Protein AF-A0A8J6KMB3-F1 (afdb_monomer)

Foldseek 3Di:
DDDDDDPDDDDDDPDDDPCNLLVVVVVVVVCQVQQEDEDDDALVSLLSNLVSCVVVVVFPSHAYEYEQNPPPDCSSCVPSVRRNVNHHYDHDDDDDDPCPVVVVQPDFPVRPPVDPCVQVVQCVQVVAHDDDDDPCPPPGHHDDRHDDPDDDPPVVVVVVVVVVVPDPDDDVVPPDDD

pLDDT: mean 78.95, std 21.55, range [25.59, 98.06]

Organism: Microtus ochrogaster (NCBI:txid79684)

Secondary structure (DSSP, 8-state):
------S------SSPPTTHHHHHHHHHHT-TT--EEEE---HHHHHHHHHHHHHTT-TTT-EEEE-TTTTT-STTTTT-HHHHTT-EE--PPP-PPTTHHHHHHT--TTT-TT-TTHHHHHHHHTT-B-SSSS---TTPPBPPSS--S----HHHHHHHHHHHTS-SSSGGGSSS--

Mean predicted aligned error: 11.81 Å

Nearest PDB structures (foldseek):
  6e5v-assembly1_A  TM=7.974E-01  e=1.361E-19  Homo sapiens
  6bsz-assembly1_B  TM=6.582E-01  e=9.266E-20  Homo sapiens
  8jd5-assembly1_4  TM=6.850E-01  e=2.620E-16  Homo sapiens
  8tao-assembly1_A  TM=6.572E-01  e=4.499E-10  Homo sapiens
  1ewk-assembly1_A  TM=6.254E-01  e=2.370E-10  Rattus norvegicus

Radius of gyration: 21.5 Å; Cα contacts (8 Å, |Δi|>4): 142; chains: 1; bounding box: 69×28×50 Å

Solvent-accessible surface area (backbone atoms only — not comparable to full-atom values): 11411 Å² total; per-residue (Å²): 140,86,86,85,82,82,91,75,87,87,82,84,61,98,75,67,58,91,64,47,48,46,51,50,49,55,57,54,59,75,42,72,87,60,36,70,45,80,42,87,54,54,48,70,56,47,24,46,41,44,48,30,34,51,76,68,66,47,60,74,61,48,43,44,34,35,35,57,61,45,32,89,59,59,76,43,37,70,97,37,52,73,44,52,58,84,48,47,56,37,64,82,89,82,78,86,62,86,63,50,66,59,55,60,70,68,58,33,77,85,78,41,75,85,48,82,61,50,63,59,52,48,25,66,78,65,68,24,46,76,93,84,89,72,80,88,63,94,81,70,50,69,57,64,79,56,83,66,94,76,66,71,58,72,67,58,49,49,49,52,53,54,55,65,65,55,60,84,82,70,67,83,72,78,77,70,80,133

Structure (mmCIF, N/CA/C/O backbone):
data_AF-A0A8J6KMB3-F1
#
_entry.id   AF-A0A8J6KMB3-F1
#
loop_
_atom_site.group_PDB
_atom_site.id
_atom_site.type_symbol
_atom_site.label_atom_id
_atom_site.label_alt_id
_atom_site.label_comp_id
_atom_site.label_asym_id
_atom_site.label_entity_id
_atom_site.label_seq_id
_atom_site.pdbx_PDB_ins_code
_atom_site.Cartn_x
_atom_site.Cartn_y
_atom_site.Cartn_z
_atom_site.occupancy
_atom_site.B_iso_or_equiv
_atom_site.auth_seq_id
_atom_site.auth_comp_id
_atom_site.auth_asym_id
_atom_site.auth_atom_id
_atom_site.pdbx_PDB_model_num
ATOM 1 N N . THR A 1 1 ? -30.593 -7.858 -1.612 1.00 43.06 1 THR A N 1
ATOM 2 C CA . THR A 1 1 ? -30.204 -6.502 -1.171 1.00 43.06 1 THR A CA 1
ATOM 3 C C . THR A 1 1 ? -28.905 -6.608 -0.395 1.00 43.06 1 THR A C 1
ATOM 5 O O . THR A 1 1 ? -28.896 -7.192 0.675 1.00 43.06 1 THR A O 1
ATOM 8 N N . GLY A 1 2 ? -27.791 -6.144 -0.964 1.00 64.25 2 GLY A N 1
ATOM 9 C CA . GLY A 1 2 ? -26.486 -6.116 -0.293 1.00 64.25 2 GLY A CA 1
ATOM 10 C C . GLY A 1 2 ? -26.020 -4.671 -0.199 1.00 64.25 2 GLY A C 1
ATOM 11 O O . GLY A 1 2 ? -25.483 -4.145 -1.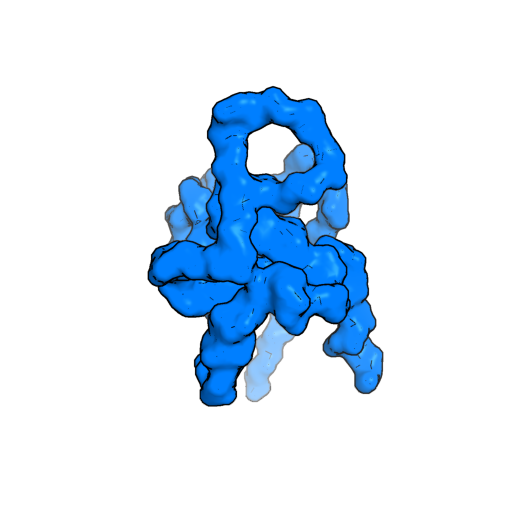166 1.00 64.25 2 GLY A O 1
ATOM 12 N N . GLY A 1 3 ? -26.322 -4.008 0.915 1.00 83.88 3 GLY A N 1
ATOM 13 C CA . GLY A 1 3 ? -25.858 -2.648 1.179 1.00 83.88 3 GLY A CA 1
ATOM 14 C C . GLY A 1 3 ? -24.534 -2.689 1.932 1.00 83.88 3 GLY A C 1
ATOM 15 O O . GLY A 1 3 ? -24.395 -3.453 2.884 1.00 83.88 3 GLY A O 1
ATOM 16 N N . VAL A 1 4 ? -23.573 -1.873 1.510 1.00 88.38 4 VAL A N 1
ATOM 17 C CA . VAL A 1 4 ? -22.326 -1.634 2.245 1.00 88.38 4 VAL A CA 1
ATOM 18 C C . VAL A 1 4 ? -22.412 -0.242 2.859 1.00 88.38 4 VAL A C 1
ATOM 20 O O . VAL A 1 4 ? -22.745 0.715 2.163 1.00 88.38 4 VAL A O 1
ATOM 23 N N . CYS A 1 5 ? -22.108 -0.127 4.151 1.00 92.31 5 CYS A N 1
ATOM 24 C CA . CYS A 1 5 ? -22.074 1.146 4.868 1.00 92.31 5 CYS A CA 1
ATOM 25 C C . CYS A 1 5 ? -20.633 1.504 5.236 1.00 92.31 5 CYS A C 1
ATOM 27 O O . CYS A 1 5 ? -19.850 0.639 5.627 1.00 92.31 5 CYS A O 1
ATOM 29 N N . ILE A 1 6 ? -20.295 2.789 5.151 1.00 94.12 6 ILE A N 1
ATOM 30 C CA . ILE A 1 6 ? -18.984 3.309 5.545 1.00 94.12 6 ILE A CA 1
ATOM 31 C C . ILE A 1 6 ? -19.104 3.839 6.974 1.00 94.12 6 ILE A C 1
ATOM 33 O O . ILE A 1 6 ? -19.798 4.825 7.204 1.00 94.12 6 ILE A O 1
ATOM 37 N N . ALA A 1 7 ? -18.440 3.186 7.931 1.00 95.88 7 ALA A N 1
ATOM 38 C CA . ALA A 1 7 ? -18.465 3.616 9.332 1.00 95.88 7 ALA A CA 1
ATOM 39 C C . ALA A 1 7 ? -17.722 4.944 9.539 1.00 95.88 7 ALA A C 1
ATOM 41 O O . ALA A 1 7 ? -18.181 5.811 10.276 1.00 95.88 7 ALA A O 1
ATOM 42 N N . GLN A 1 8 ? -16.578 5.104 8.873 1.00 95.56 8 GLN A N 1
ATOM 43 C CA . GLN A 1 8 ? -15.798 6.335 8.873 1.00 95.56 8 GLN A CA 1
ATOM 44 C C . GLN A 1 8 ? -14.875 6.401 7.654 1.00 95.56 8 GLN A C 1
ATOM 46 O O . GLN A 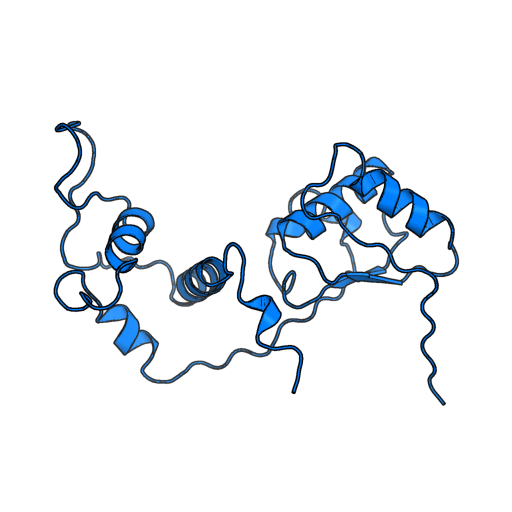1 8 ? -14.539 5.375 7.064 1.00 95.56 8 GLN A O 1
ATOM 51 N N . SER A 1 9 ? -14.436 7.611 7.305 1.00 96.25 9 SER A N 1
ATOM 52 C CA . SER A 1 9 ? -13.487 7.864 6.218 1.00 96.25 9 SER A CA 1
ATOM 53 C C . SER A 1 9 ? -12.343 8.737 6.724 1.00 96.25 9 SER A C 1
ATOM 55 O O . SER A 1 9 ? -12.567 9.868 7.153 1.00 96.25 9 SER A O 1
ATOM 57 N N . GLN A 1 10 ? -11.115 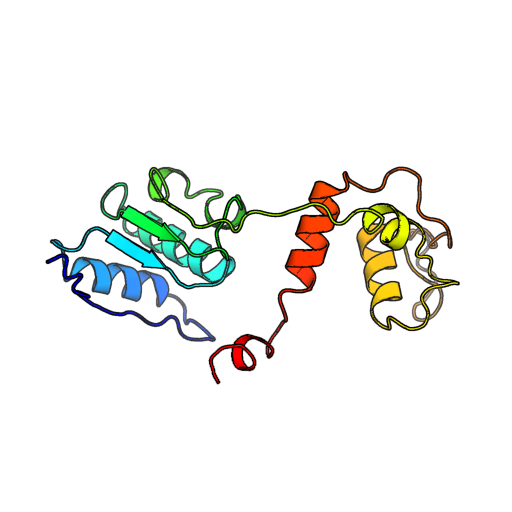8.223 6.653 1.00 96.50 10 GLN A N 1
ATOM 58 C CA . GLN A 1 10 ? -9.902 8.941 7.047 1.00 96.50 10 GLN A CA 1
ATOM 59 C C . GLN A 1 10 ? -9.091 9.324 5.810 1.00 96.50 10 GLN A C 1
ATOM 61 O O . GLN A 1 10 ? -8.950 8.534 4.879 1.00 96.50 10 GLN A O 1
ATOM 66 N N . LYS A 1 11 ? -8.541 10.541 5.805 1.00 95.38 11 LYS A N 1
ATOM 67 C CA . LYS A 1 11 ? -7.695 11.050 4.721 1.00 95.38 11 LYS A CA 1
ATOM 68 C C . LYS A 1 11 ? -6.268 11.230 5.217 1.00 95.38 11 LYS A C 1
ATOM 70 O O . LYS A 1 11 ? -6.051 11.894 6.229 1.00 95.38 11 LYS A O 1
ATOM 75 N N . ILE A 1 12 ? -5.309 10.699 4.466 1.00 94.50 12 ILE A N 1
ATOM 76 C CA . ILE A 1 12 ? -3.884 10.925 4.710 1.00 94.50 12 ILE A CA 1
ATOM 77 C C . ILE A 1 12 ? -3.494 12.269 4.061 1.00 94.50 12 ILE A C 1
ATOM 79 O O . ILE A 1 12 ? -3.778 12.486 2.877 1.00 94.50 12 ILE A O 1
ATOM 83 N N . PRO A 1 13 ? -2.928 13.227 4.815 1.00 90.75 13 PRO A N 1
ATOM 84 C CA . PRO A 1 13 ? -2.442 14.485 4.253 1.00 90.75 13 PRO A CA 1
ATOM 85 C C . PRO A 1 13 ? -1.215 14.245 3.362 1.00 90.75 13 PRO A C 1
ATOM 87 O O . PRO A 1 13 ? -0.451 13.321 3.602 1.00 90.75 13 PRO A O 1
ATOM 90 N N . ARG A 1 14 ? -0.985 15.111 2.365 1.00 89.56 14 ARG A N 1
ATOM 91 C CA . ARG A 1 14 ? 0.174 14.990 1.452 1.00 89.56 14 ARG A CA 1
ATOM 92 C C . ARG A 1 14 ? 1.521 15.040 2.175 1.00 89.56 14 ARG A C 1
ATOM 94 O O . ARG A 1 14 ? 2.462 14.380 1.760 1.00 89.56 14 ARG A O 1
ATOM 101 N N . GLU A 1 15 ? 1.591 15.814 3.253 1.00 92.06 15 GLU A N 1
ATOM 102 C CA . GLU A 1 15 ? 2.770 15.941 4.109 1.00 92.06 15 GLU A CA 1
ATOM 103 C C . GLU A 1 15 ? 2.364 15.618 5.554 1.00 92.06 15 GLU A C 1
ATOM 105 O O . GLU A 1 15 ? 1.994 16.512 6.325 1.00 92.06 15 GLU A O 1
ATOM 110 N N . PRO A 1 16 ? 2.346 14.327 5.930 1.00 91.94 16 PRO A N 1
ATOM 111 C CA . PRO A 1 16 ? 1.975 13.914 7.273 1.00 91.94 16 PRO A CA 1
ATOM 112 C C . PRO A 1 16 ? 2.995 14.404 8.294 1.00 91.94 16 PRO A C 1
ATOM 114 O O . PRO A 1 16 ? 4.192 14.134 8.189 1.00 91.94 16 PRO A O 1
ATOM 117 N N . ARG A 1 17 ? 2.505 15.090 9.328 1.00 94.56 17 ARG A N 1
ATOM 118 C CA . ARG A 1 17 ? 3.317 15.417 10.501 1.00 94.56 17 ARG A CA 1
ATOM 119 C C . ARG A 1 17 ? 3.603 14.142 11.308 1.00 94.56 17 ARG A C 1
ATOM 121 O O . ARG A 1 17 ? 2.826 13.184 11.233 1.00 94.56 17 ARG A O 1
ATOM 128 N N . PRO A 1 18 ? 4.670 14.121 12.125 1.00 93.62 18 PRO A N 1
ATOM 129 C CA . PRO A 1 18 ? 4.896 13.028 13.064 1.00 93.62 18 PRO A CA 1
ATOM 130 C C . PRO A 1 18 ? 3.649 12.774 13.925 1.00 93.62 18 PRO A C 1
ATOM 132 O O . PRO A 1 18 ? 3.050 13.717 14.445 1.00 93.62 18 PRO A O 1
ATOM 135 N N . GLY A 1 19 ? 3.238 11.513 14.061 1.00 95.31 19 GLY A N 1
ATOM 136 C CA . GLY A 1 19 ? 2.057 11.135 14.842 1.00 95.31 19 GLY A CA 1
ATOM 137 C C . GLY A 1 19 ? 0.727 11.113 14.075 1.00 95.31 19 GLY A C 1
ATOM 138 O O . GLY A 1 19 ? -0.280 10.684 14.639 1.00 95.31 19 GLY A O 1
ATOM 139 N N . GLU A 1 20 ? 0.662 11.592 12.826 1.00 96.88 20 GLU A N 1
ATOM 140 C CA . GLU A 1 20 ? -0.606 11.626 12.073 1.00 96.88 20 GLU A CA 1
ATOM 141 C C . GLU A 1 20 ? -1.145 10.224 11.757 1.00 96.88 20 GLU A C 1
ATOM 143 O O . GLU A 1 20 ? -2.348 9.986 11.874 1.00 96.88 20 GLU A O 1
ATOM 148 N N . PHE A 1 21 ? -0.271 9.268 11.439 1.00 97.69 21 PHE A N 1
ATOM 149 C CA . PHE A 1 21 ? -0.675 7.885 11.176 1.00 97.69 21 PHE A CA 1
ATOM 150 C C . PHE A 1 21 ? -1.242 7.214 12.436 1.00 97.69 21 PHE A C 1
ATOM 152 O O . PHE A 1 21 ? -2.288 6.571 12.382 1.00 97.69 21 PHE A O 1
ATOM 159 N N . GLU A 1 22 ? -0.635 7.443 13.602 1.00 98.00 22 GLU A N 1
ATOM 160 C CA . GLU A 1 22 ? -1.146 6.968 14.889 1.00 98.00 22 GLU A CA 1
ATOM 161 C C . GLU A 1 22 ? -2.513 7.585 15.222 1.00 98.00 22 GLU A C 1
ATOM 163 O O . GLU A 1 22 ? -3.382 6.896 15.759 1.00 98.00 22 GLU A O 1
ATOM 168 N N . LYS A 1 23 ? -2.747 8.861 14.877 1.00 97.94 23 LYS A N 1
ATOM 169 C CA . LYS A 1 23 ? -4.072 9.493 15.018 1.00 97.94 23 LYS A CA 1
ATOM 170 C C . LYS A 1 23 ? -5.115 8.849 14.109 1.00 97.94 23 LYS A C 1
ATOM 172 O O . LYS A 1 23 ? -6.260 8.714 14.531 1.00 97.94 23 LYS A O 1
ATOM 177 N N . ILE A 1 24 ? -4.750 8.470 12.882 1.00 97.94 24 ILE A N 1
ATOM 178 C CA . ILE A 1 24 ? -5.655 7.756 11.970 1.00 97.94 24 ILE A CA 1
ATOM 179 C C . ILE A 1 24 ? -6.051 6.411 12.582 1.00 97.94 24 ILE A C 1
ATOM 181 O O . ILE A 1 24 ? -7.242 6.131 12.681 1.00 97.94 24 ILE A O 1
ATOM 185 N N . ILE A 1 25 ? -5.090 5.620 13.071 1.00 98.06 25 ILE A N 1
ATOM 186 C CA . ILE A 1 25 ? -5.389 4.337 13.726 1.00 98.06 25 ILE A CA 1
ATOM 187 C C . ILE A 1 25 ? -6.287 4.530 14.950 1.00 98.06 25 ILE A C 1
ATOM 189 O O . ILE A 1 25 ? -7.270 3.812 15.100 1.00 98.06 25 ILE A O 1
ATOM 193 N N . LYS A 1 26 ? -6.002 5.522 15.802 1.00 97.81 26 LYS A N 1
ATOM 194 C CA . LYS A 1 26 ? -6.852 5.831 16.963 1.00 97.81 26 LYS A CA 1
ATOM 195 C C . LYS A 1 26 ? -8.282 6.178 16.554 1.00 97.81 26 LYS A C 1
ATOM 197 O O . LYS A 1 26 ? -9.203 5.657 17.166 1.00 97.81 26 LYS A O 1
ATOM 202 N N . ARG A 1 27 ? -8.466 6.971 15.493 1.00 97.44 27 ARG A N 1
ATOM 203 C CA . ARG A 1 27 ? -9.798 7.265 14.947 1.00 97.44 27 ARG A CA 1
ATOM 204 C C . ARG A 1 27 ? -10.492 6.012 14.424 1.00 97.44 27 ARG A C 1
ATOM 206 O O . ARG A 1 27 ? -11.655 5.799 14.740 1.00 97.44 27 ARG A O 1
ATOM 213 N N . LEU A 1 28 ? -9.784 5.129 13.716 1.00 97.06 28 LEU A N 1
ATOM 214 C CA . LEU A 1 28 ? -10.339 3.840 13.274 1.00 97.06 28 LEU A CA 1
ATOM 215 C C . LEU A 1 28 ? -10.829 2.975 14.452 1.00 97.06 28 LEU A C 1
ATOM 217 O O . LEU A 1 28 ? -11.862 2.317 14.342 1.00 97.06 28 LEU A O 1
ATOM 221 N N . LEU A 1 29 ? -10.136 3.022 15.594 1.00 96.69 29 LEU A N 1
ATOM 222 C CA . LEU A 1 29 ? -10.525 2.308 16.817 1.00 96.69 29 LEU A CA 1
ATOM 223 C C . LEU A 1 29 ? -11.785 2.873 17.498 1.00 96.69 29 LEU A C 1
ATOM 225 O O . LEU A 1 29 ? -12.404 2.158 18.282 1.00 96.69 29 LEU A O 1
ATOM 229 N N . GLU A 1 30 ? -12.213 4.102 17.183 1.00 96.69 30 GLU A N 1
ATOM 230 C CA . GLU A 1 30 ? -13.472 4.675 17.696 1.00 96.69 30 GLU A CA 1
ATOM 231 C C . GLU A 1 30 ? -14.710 3.938 17.151 1.00 96.69 30 GLU A C 1
ATOM 233 O O . GLU A 1 30 ? -15.794 4.035 17.725 1.00 96.69 30 GLU A O 1
ATOM 238 N N . THR A 1 31 ? -14.558 3.150 16.079 1.00 95.81 31 THR A N 1
ATOM 239 C CA . THR A 1 31 ? -15.617 2.299 15.514 1.00 95.81 31 THR A CA 1
ATOM 240 C C . THR A 1 31 ? -15.260 0.810 15.639 1.00 95.81 31 THR A C 1
ATOM 242 O O . THR A 1 31 ? -14.936 0.177 14.633 1.00 95.81 31 THR A O 1
ATOM 245 N N . PRO A 1 32 ? -15.345 0.200 16.837 1.00 91.38 32 PRO A N 1
ATOM 246 C CA . PRO A 1 32 ? -14.844 -1.160 17.086 1.00 91.38 32 PRO A CA 1
ATOM 247 C C . PRO A 1 32 ? -15.588 -2.253 16.300 1.00 91.38 32 PRO A C 1
ATOM 249 O O . PRO A 1 32 ? -15.027 -3.304 15.999 1.00 91.38 32 PRO A O 1
ATOM 252 N N . ASN A 1 33 ? -16.843 -2.000 15.915 1.00 93.75 33 ASN A N 1
ATOM 253 C CA . ASN A 1 33 ? -17.629 -2.926 15.093 1.00 93.75 33 ASN A CA 1
ATOM 254 C C . ASN A 1 33 ? -17.146 -2.973 13.631 1.00 93.75 33 ASN A C 1
ATOM 256 O O . ASN A 1 33 ? -17.375 -3.959 12.932 1.00 93.75 33 ASN A O 1
ATOM 260 N N . ALA A 1 34 ? -16.477 -1.918 13.155 1.00 95.38 34 ALA A N 1
ATOM 261 C CA . ALA A 1 34 ? -15.948 -1.830 11.801 1.00 95.38 34 ALA A CA 1
ATOM 262 C C . ALA A 1 34 ? -14.496 -2.324 11.775 1.00 95.38 34 ALA A C 1
ATOM 264 O O . ALA A 1 34 ? -13.548 -1.555 11.912 1.00 95.38 34 ALA A O 1
ATOM 265 N N . ARG A 1 35 ? -14.325 -3.638 11.602 1.00 95.81 35 ARG A N 1
ATOM 266 C CA . ARG A 1 35 ? -12.995 -4.271 11.573 1.00 95.81 35 ARG A CA 1
ATOM 267 C C . ARG A 1 35 ? -12.315 -4.211 10.207 1.00 95.81 35 ARG A C 1
ATOM 269 O O . ARG A 1 35 ? -11.091 -4.247 10.141 1.00 95.81 35 ARG A O 1
ATOM 276 N N . ALA A 1 36 ? -13.086 -4.148 9.123 1.00 96.75 36 ALA A N 1
ATOM 277 C CA . ALA A 1 36 ? -12.543 -4.069 7.771 1.00 96.75 36 ALA A CA 1
ATOM 278 C C . ALA A 1 36 ? -12.127 -2.629 7.437 1.00 96.75 36 ALA A C 1
ATOM 280 O O . ALA A 1 36 ? -12.934 -1.708 7.559 1.00 96.75 36 ALA A O 1
ATOM 281 N N . VAL A 1 37 ? -10.885 -2.449 6.983 1.00 97.94 37 VAL A N 1
ATOM 282 C CA . VAL A 1 37 ? -10.328 -1.150 6.586 1.00 97.94 37 VAL A CA 1
ATOM 283 C C . VAL A 1 37 ? -9.895 -1.223 5.129 1.00 97.94 37 VAL A C 1
ATOM 285 O O . VAL A 1 37 ? -8.955 -1.939 4.787 1.00 97.94 37 VAL A O 1
ATOM 288 N N . ILE A 1 38 ? -10.583 -0.468 4.272 1.00 97.38 38 ILE A N 1
ATOM 289 C CA . ILE A 1 38 ? -10.245 -0.351 2.851 1.00 97.38 38 ILE A CA 1
ATOM 290 C C . ILE A 1 38 ? -9.234 0.785 2.681 1.00 97.38 38 ILE A C 1
ATOM 292 O O . ILE A 1 38 ? -9.497 1.919 3.080 1.00 97.38 38 ILE A O 1
ATOM 296 N N . MET A 1 39 ? -8.080 0.481 2.092 1.00 96.12 39 MET A N 1
ATOM 297 C CA . MET A 1 39 ? -6.970 1.408 1.903 1.00 96.12 39 MET A CA 1
ATOM 298 C C . MET A 1 39 ? -6.747 1.703 0.423 1.00 96.12 39 MET A C 1
ATOM 300 O O . MET A 1 39 ? -6.338 0.836 -0.349 1.00 96.12 39 MET A O 1
ATOM 304 N N . PHE A 1 40 ? -6.952 2.969 0.067 1.00 95.56 40 PHE A N 1
ATOM 305 C CA . PHE A 1 40 ? -6.520 3.562 -1.194 1.00 95.56 40 PHE A CA 1
ATOM 306 C C . PHE A 1 40 ? -5.386 4.538 -0.890 1.00 95.56 40 PHE A C 1
ATOM 308 O O . PHE A 1 40 ? -5.623 5.707 -0.585 1.00 95.56 40 PHE A O 1
ATOM 315 N N . ALA A 1 41 ? -4.159 4.029 -0.885 1.00 94.31 41 ALA A N 1
ATOM 316 C CA . ALA A 1 41 ? -2.969 4.777 -0.503 1.00 94.31 41 ALA A CA 1
ATOM 317 C C . ALA A 1 41 ? -1.750 4.272 -1.283 1.00 94.31 41 ALA A C 1
ATOM 319 O O . ALA A 1 41 ? -1.756 3.151 -1.793 1.00 94.31 41 ALA A O 1
ATOM 320 N N . ASN A 1 42 ? -0.716 5.106 -1.387 1.00 92.19 42 ASN A N 1
ATOM 321 C CA . ASN A 1 42 ? 0.544 4.700 -2.002 1.00 92.19 42 ASN A CA 1
ATOM 322 C C . ASN A 1 42 ? 1.315 3.726 -1.087 1.00 92.19 42 ASN A C 1
ATOM 324 O O . ASN A 1 42 ? 0.950 3.485 0.065 1.00 92.19 42 ASN A O 1
ATOM 328 N N . GLU A 1 43 ? 2.398 3.168 -1.619 1.00 92.56 43 GLU A N 1
ATOM 329 C CA . GLU A 1 43 ? 3.226 2.175 -0.934 1.00 92.56 43 GLU A CA 1
ATOM 330 C C . GLU A 1 43 ? 3.762 2.660 0.428 1.00 92.56 43 GLU A C 1
ATOM 332 O O . GLU A 1 43 ? 3.646 1.947 1.431 1.00 92.56 43 GLU A O 1
ATOM 337 N N . ASP A 1 44 ? 4.289 3.887 0.474 1.00 94.00 44 ASP A N 1
ATOM 338 C CA . ASP A 1 44 ? 4.883 4.487 1.672 1.00 94.00 44 ASP A CA 1
ATOM 339 C C . ASP A 1 44 ? 3.847 4.746 2.770 1.00 94.00 44 ASP A C 1
ATOM 341 O O . ASP A 1 44 ? 4.094 4.484 3.951 1.00 94.00 44 ASP A O 1
ATOM 345 N N . ASP A 1 45 ? 2.671 5.240 2.398 1.00 96.19 45 ASP A N 1
ATOM 346 C CA . ASP A 1 45 ? 1.592 5.540 3.330 1.00 96.19 45 ASP A CA 1
ATOM 347 C C . ASP A 1 45 ? 1.007 4.259 3.930 1.00 96.19 45 ASP A C 1
ATOM 349 O O . ASP A 1 45 ? 0.757 4.207 5.137 1.00 96.19 45 ASP A O 1
ATOM 353 N N . ILE A 1 46 ? 0.850 3.194 3.131 1.00 96.94 46 ILE A N 1
ATOM 354 C CA . ILE A 1 46 ? 0.429 1.877 3.635 1.00 96.94 46 ILE A CA 1
ATOM 355 C C . ILE A 1 46 ? 1.444 1.366 4.658 1.00 96.94 46 ILE A C 1
ATOM 357 O O . ILE A 1 46 ? 1.058 0.954 5.754 1.00 96.94 46 ILE A O 1
ATOM 361 N N . ARG A 1 47 ? 2.743 1.439 4.332 1.00 97.12 47 ARG A N 1
ATOM 362 C CA . ARG A 1 47 ? 3.822 1.037 5.242 1.00 97.12 47 ARG A CA 1
ATOM 363 C C . ARG A 1 47 ? 3.699 1.751 6.589 1.00 97.12 47 ARG A C 1
ATOM 365 O O . ARG A 1 47 ? 3.721 1.106 7.636 1.00 97.12 47 ARG A O 1
ATOM 372 N N . ARG A 1 48 ? 3.524 3.074 6.562 1.00 97.44 48 ARG A N 1
ATOM 373 C CA . ARG A 1 48 ? 3.429 3.921 7.762 1.00 97.44 48 ARG A CA 1
ATOM 374 C C . ARG A 1 48 ? 2.148 3.681 8.564 1.00 97.44 48 ARG A C 1
ATOM 376 O O . ARG A 1 48 ? 2.196 3.714 9.791 1.00 97.44 48 ARG A O 1
ATOM 383 N N . ILE A 1 49 ? 1.022 3.389 7.909 1.00 98.00 49 ILE A N 1
ATOM 384 C CA . ILE A 1 49 ? -0.226 2.980 8.578 1.00 98.00 49 ILE A CA 1
ATOM 385 C C . ILE A 1 49 ? -0.036 1.656 9.324 1.00 98.00 49 ILE A C 1
ATOM 387 O O . ILE A 1 49 ? -0.379 1.564 10.505 1.00 98.00 49 ILE A O 1
ATOM 391 N N . LEU A 1 50 ? 0.544 0.644 8.672 1.00 98.06 50 LEU A N 1
ATOM 392 C CA . LEU A 1 50 ? 0.802 -0.656 9.296 1.00 98.06 50 LEU A CA 1
ATOM 393 C C . LEU A 1 50 ? 1.816 -0.535 10.443 1.00 98.06 50 LEU A C 1
ATOM 395 O O . LEU A 1 50 ? 1.639 -1.152 11.494 1.00 98.06 50 LEU A O 1
ATOM 399 N N . GLU A 1 51 ? 2.841 0.305 10.285 1.00 97.94 51 GLU A N 1
ATOM 400 C CA . GLU A 1 51 ? 3.795 0.625 11.348 1.00 97.94 51 GLU A CA 1
ATOM 401 C C . GLU A 1 51 ? 3.106 1.303 12.547 1.00 97.94 51 GLU A C 1
ATOM 403 O O . GLU A 1 51 ? 3.339 0.921 13.695 1.00 97.94 51 GLU A O 1
ATOM 408 N N . ALA A 1 52 ? 2.213 2.267 12.309 1.00 98.00 52 ALA A N 1
ATOM 409 C CA . ALA A 1 52 ? 1.441 2.919 13.366 1.00 98.00 52 ALA A CA 1
ATOM 410 C C . ALA A 1 52 ? 0.510 1.933 14.093 1.00 98.00 52 ALA A C 1
ATOM 412 O O . ALA A 1 52 ? 0.430 1.942 15.324 1.00 98.00 52 ALA A O 1
ATOM 413 N N . ALA A 1 53 ? -0.146 1.030 13.359 1.00 98.00 53 ALA A N 1
ATOM 414 C CA . ALA A 1 53 ? -0.954 -0.038 13.944 1.00 98.00 53 ALA A CA 1
ATOM 415 C C . ALA A 1 53 ? -0.102 -1.010 14.779 1.00 98.00 53 ALA A C 1
ATOM 417 O O . ALA A 1 53 ? -0.521 -1.412 15.868 1.00 98.00 53 ALA A O 1
ATOM 418 N N . LYS A 1 54 ? 1.122 -1.320 14.325 1.00 97.81 54 LYS A N 1
ATOM 419 C CA . LYS A 1 54 ? 2.107 -2.100 15.087 1.00 97.81 54 LYS A CA 1
ATOM 420 C C . LYS A 1 54 ? 2.481 -1.407 16.397 1.00 97.81 54 LYS A C 1
ATOM 422 O O . LYS A 1 54 ? 2.427 -2.043 17.443 1.00 97.81 54 LYS A O 1
ATOM 427 N N . LYS A 1 55 ? 2.812 -0.110 16.359 1.00 97.44 55 LYS A N 1
ATOM 428 C CA . LYS A 1 55 ? 3.160 0.694 17.551 1.00 97.44 55 LYS A CA 1
ATOM 429 C C . LYS A 1 55 ? 2.035 0.734 18.582 1.00 97.44 55 LYS A C 1
ATOM 431 O O . LYS A 1 55 ? 2.299 0.785 19.778 1.00 97.44 55 LYS A O 1
ATOM 436 N N . LEU A 1 56 ? 0.788 0.698 18.120 1.00 97.44 56 LEU A N 1
ATOM 437 C CA . LEU A 1 56 ? -0.402 0.676 18.968 1.00 97.44 56 LEU A CA 1
ATOM 438 C C . LEU A 1 56 ? -0.857 -0.746 19.340 1.00 97.44 56 LEU A C 1
ATOM 440 O O . LEU A 1 56 ? -1.942 -0.898 19.897 1.00 97.44 56 LEU A O 1
ATOM 444 N N . ASN A 1 57 ? -0.052 -1.777 19.055 1.00 96.75 57 ASN A N 1
ATOM 445 C CA . ASN A 1 57 ? -0.329 -3.188 19.347 1.00 96.75 57 ASN A CA 1
ATOM 446 C C . ASN A 1 57 ? -1.667 -3.702 18.784 1.00 96.75 57 ASN A C 1
ATOM 448 O O . ASN A 1 57 ? -2.292 -4.589 19.359 1.00 96.75 57 ASN A O 1
ATOM 452 N N . GLN A 1 58 ? -2.101 -3.189 17.631 1.00 95.94 58 GLN A N 1
ATOM 453 C CA . GLN A 1 58 ? -3.370 -3.571 16.997 1.00 95.94 58 GLN A CA 1
ATOM 454 C C . GLN A 1 58 ? -3.232 -4.805 16.095 1.00 95.94 58 GLN A C 1
ATOM 456 O O . GLN A 1 58 ? -3.717 -4.834 14.962 1.00 95.94 58 GLN A O 1
ATOM 461 N N . ARG A 1 59 ? -2.550 -5.845 16.589 1.00 95.44 59 ARG A N 1
ATOM 462 C CA . ARG A 1 59 ? -2.393 -7.109 15.859 1.00 95.44 59 ARG A CA 1
ATOM 463 C C . ARG A 1 59 ? -3.730 -7.848 15.788 1.00 95.44 59 ARG A C 1
ATOM 465 O O . ARG A 1 59 ? -4.372 -8.056 16.810 1.00 95.44 59 ARG A O 1
ATOM 472 N N . GLY A 1 60 ? -4.137 -8.263 14.587 1.00 94.38 60 GLY A N 1
ATOM 473 C CA . GLY A 1 60 ? -5.358 -9.052 14.368 1.00 94.38 60 GLY A CA 1
ATOM 474 C C . GLY A 1 60 ? -6.675 -8.302 14.611 1.00 94.38 60 GLY A C 1
ATOM 475 O O . GLY A 1 60 ? -7.750 -8.886 14.465 1.00 94.38 60 GLY A O 1
ATOM 476 N N . HIS A 1 61 ? -6.626 -7.015 14.968 1.00 95.50 61 HIS A N 1
ATOM 477 C CA . HIS A 1 61 ? -7.829 -6.212 15.170 1.00 95.50 61 HIS A CA 1
ATOM 478 C C . HIS A 1 61 ? -8.505 -5.888 13.830 1.00 95.50 61 HIS A C 1
ATOM 480 O O . HIS A 1 61 ? -9.687 -6.198 13.639 1.00 95.50 61 HIS A O 1
ATOM 486 N N . PHE A 1 62 ? -7.732 -5.319 12.900 1.00 97.25 62 PHE A N 1
ATOM 487 C CA . PHE A 1 62 ? -8.196 -4.892 11.582 1.00 97.25 62 PHE A CA 1
ATOM 488 C C . PHE A 1 62 ? -8.012 -5.977 10.519 1.00 97.25 62 PHE A C 1
ATOM 490 O O . PHE A 1 62 ? -7.018 -6.700 10.523 1.00 97.25 62 PHE A O 1
ATOM 497 N N . LEU A 1 63 ? -8.954 -6.035 9.577 1.00 96.94 63 LEU A N 1
ATOM 498 C CA . LEU A 1 63 ? -8.814 -6.744 8.310 1.00 96.94 63 LEU A CA 1
ATOM 499 C C . LEU A 1 63 ? -8.505 -5.716 7.222 1.00 96.94 63 LEU A C 1
ATOM 501 O O . LEU A 1 63 ? -9.356 -4.894 6.876 1.00 96.94 63 LEU A O 1
ATOM 505 N N . TRP A 1 64 ? -7.287 -5.753 6.696 1.00 97.88 64 TRP A N 1
ATOM 506 C CA . TRP A 1 64 ? -6.837 -4.787 5.700 1.00 97.88 64 TRP A CA 1
ATOM 507 C C . TRP A 1 64 ? -7.264 -5.202 4.296 1.00 97.88 64 TRP A C 1
ATOM 509 O O . TRP A 1 64 ? -7.027 -6.337 3.882 1.00 97.88 64 TRP A O 1
ATOM 519 N N . ILE A 1 65 ? -7.856 -4.266 3.557 1.00 97.88 65 ILE A N 1
ATOM 520 C CA . ILE A 1 65 ? -8.208 -4.430 2.148 1.00 97.88 65 ILE A CA 1
ATOM 521 C C . ILE A 1 65 ? -7.450 -3.370 1.346 1.00 97.88 65 ILE A C 1
ATOM 523 O O . ILE A 1 65 ? -7.790 -2.193 1.407 1.00 97.88 65 ILE A O 1
ATOM 527 N N . GLY A 1 66 ? -6.396 -3.764 0.634 1.00 96.31 66 GLY A N 1
ATOM 528 C CA . GLY A 1 66 ? -5.533 -2.854 -0.125 1.00 96.31 66 GLY A CA 1
ATOM 529 C C . GLY A 1 66 ? -5.901 -2.740 -1.604 1.00 96.31 66 GLY A C 1
ATOM 530 O O . GLY A 1 66 ? -6.290 -3.725 -2.236 1.00 96.31 66 GLY A O 1
ATOM 531 N N . SER A 1 67 ? -5.715 -1.550 -2.176 1.00 94.56 67 SER A N 1
ATOM 532 C CA . SER A 1 67 ? -5.738 -1.341 -3.627 1.00 94.56 67 SER A CA 1
ATOM 533 C C . SER A 1 67 ? -4.534 -1.988 -4.337 1.00 94.56 67 SER A C 1
ATOM 535 O O . SER A 1 67 ? -3.650 -2.594 -3.723 1.00 94.56 67 SER A O 1
ATOM 537 N N . ASP A 1 68 ? -4.484 -1.830 -5.658 1.00 92.44 68 ASP A N 1
ATOM 538 C CA . ASP A 1 68 ? -3.396 -2.277 -6.534 1.00 92.44 68 ASP A CA 1
ATOM 539 C C . ASP A 1 68 ? -2.030 -1.668 -6.205 1.00 92.44 68 ASP A C 1
ATOM 541 O O . ASP A 1 68 ? -1.000 -2.302 -6.443 1.00 92.44 68 ASP A O 1
ATOM 545 N N . SER A 1 69 ? -2.016 -0.487 -5.583 1.00 90.81 69 SER A N 1
ATOM 546 C CA . SER A 1 69 ? -0.799 0.160 -5.090 1.00 90.81 69 SER A CA 1
ATOM 547 C C . SER A 1 69 ? -0.059 -0.695 -4.052 1.00 90.81 69 SER A C 1
ATOM 549 O O . SER A 1 69 ? 1.175 -0.651 -4.005 1.00 90.81 69 SER A O 1
ATOM 551 N N . TRP A 1 70 ? -0.791 -1.510 -3.274 1.00 94.69 70 TRP A N 1
ATOM 552 C CA . TRP A 1 70 ? -0.218 -2.577 -2.449 1.00 94.69 70 TRP A CA 1
ATOM 553 C C . TRP A 1 70 ? 0.070 -3.815 -3.305 1.00 94.69 70 TRP A C 1
ATOM 555 O O . TRP A 1 70 ? 1.219 -4.252 -3.400 1.00 94.69 70 TRP A O 1
ATOM 565 N N . GLY A 1 71 ? -0.963 -4.381 -3.939 1.00 92.50 71 GLY A N 1
ATOM 566 C CA . GLY A 1 71 ? -0.837 -5.576 -4.771 1.00 92.50 71 GLY A CA 1
ATOM 567 C C . GLY A 1 71 ? -0.076 -6.711 -4.076 1.00 92.50 71 GLY A C 1
ATOM 568 O O . GLY A 1 71 ? -0.389 -7.083 -2.946 1.00 92.50 71 GLY A O 1
ATOM 569 N N . SER A 1 72 ? 0.941 -7.251 -4.751 1.00 90.62 72 SER A N 1
ATOM 570 C CA . SER A 1 72 ? 1.819 -8.315 -4.240 1.00 90.62 72 SER A CA 1
ATOM 571 C C . SER A 1 72 ? 3.157 -7.808 -3.685 1.00 90.62 72 SER A C 1
ATOM 573 O O . SER A 1 72 ? 4.099 -8.589 -3.551 1.00 90.62 72 SER A O 1
ATOM 575 N N . LYS A 1 73 ? 3.293 -6.504 -3.420 1.00 89.94 73 LYS A N 1
ATOM 576 C CA . LYS A 1 73 ? 4.570 -5.914 -3.003 1.00 89.94 73 LYS A CA 1
ATOM 577 C C . LYS A 1 73 ? 4.885 -6.237 -1.544 1.00 89.94 73 LYS A C 1
ATOM 579 O O . LYS A 1 73 ? 4.031 -6.115 -0.667 1.00 89.94 73 LYS A O 1
ATOM 584 N N . ILE A 1 74 ? 6.149 -6.566 -1.275 1.00 92.06 74 ILE A N 1
ATOM 585 C CA . ILE A 1 74 ? 6.641 -6.842 0.084 1.00 92.06 74 ILE A CA 1
ATOM 586 C C . ILE A 1 74 ? 6.970 -5.565 0.873 1.00 92.06 74 ILE A C 1
ATOM 588 O O . ILE A 1 74 ? 6.888 -5.559 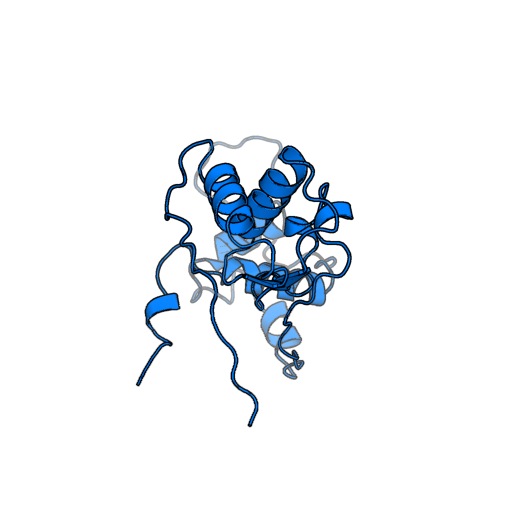2.099 1.00 92.06 74 ILE A O 1
ATOM 592 N N . ALA A 1 75 ? 7.310 -4.470 0.187 1.00 91.94 75 ALA A N 1
ATOM 593 C CA . ALA A 1 75 ? 7.811 -3.241 0.808 1.00 91.94 75 ALA A CA 1
ATOM 594 C C . ALA A 1 75 ? 6.870 -2.618 1.870 1.00 91.94 75 ALA A C 1
ATOM 596 O O . ALA A 1 75 ? 7.366 -2.273 2.954 1.00 91.94 75 ALA A O 1
ATOM 597 N N . PRO A 1 76 ? 5.533 -2.555 1.668 1.00 94.12 76 PRO A N 1
ATOM 598 C CA . PRO A 1 76 ? 4.612 -2.082 2.705 1.00 94.12 76 PRO A CA 1
ATOM 599 C C . PRO A 1 76 ? 4.577 -2.953 3.961 1.00 94.12 76 PRO A C 1
ATOM 601 O O . PRO A 1 76 ? 4.272 -2.462 5.045 1.00 94.12 76 PRO A O 1
ATOM 604 N N . VAL A 1 77 ? 4.886 -4.243 3.829 1.00 95.88 77 VAL A N 1
ATOM 605 C CA . VAL A 1 77 ? 4.677 -5.254 4.876 1.00 95.88 77 VAL A CA 1
ATOM 606 C C . VAL A 1 77 ? 5.960 -5.583 5.635 1.00 95.88 77 VAL A C 1
ATOM 608 O O . VAL A 1 77 ? 5.896 -6.005 6.785 1.00 95.88 77 VAL A O 1
ATOM 611 N N . TYR A 1 78 ? 7.120 -5.360 5.021 1.00 95.12 78 TYR A N 1
ATOM 612 C CA . TYR A 1 78 ? 8.422 -5.697 5.589 1.00 95.12 78 TYR A CA 1
ATOM 613 C C . TYR A 1 78 ? 8.631 -5.093 6.989 1.00 95.12 78 TYR A C 1
ATOM 615 O O . TYR A 1 78 ? 8.662 -3.866 7.116 1.00 95.12 78 TYR A O 1
ATOM 623 N N . GLN A 1 79 ? 8.848 -5.955 7.992 1.00 96.25 79 GLN A N 1
ATOM 624 C CA . GLN A 1 79 ? 8.937 -5.697 9.443 1.00 96.25 79 GLN A CA 1
ATOM 625 C C . GLN A 1 79 ? 7.607 -5.469 10.185 1.00 96.25 79 GLN A C 1
ATOM 627 O O . GLN A 1 79 ? 7.618 -5.252 11.402 1.00 96.25 79 GLN A O 1
ATOM 632 N N . GLN A 1 80 ? 6.459 -5.544 9.518 1.00 96.44 80 GLN A N 1
ATOM 633 C CA . GLN A 1 80 ? 5.119 -5.459 10.116 1.00 96.44 80 GLN A CA 1
ATOM 634 C C . GLN A 1 80 ? 4.187 -6.563 9.589 1.00 96.44 80 GLN A C 1
ATOM 636 O O . GLN A 1 80 ? 2.969 -6.398 9.523 1.00 96.44 80 GLN A O 1
ATOM 641 N N . GLU A 1 81 ? 4.761 -7.728 9.285 1.00 97.25 81 GLU A N 1
ATOM 642 C CA . GLU A 1 81 ? 4.090 -8.904 8.725 1.00 97.25 81 GLU A CA 1
ATOM 643 C C . GLU A 1 81 ? 2.911 -9.347 9.593 1.00 97.25 81 GLU A C 1
ATOM 645 O O . GLU A 1 81 ? 1.812 -9.570 9.098 1.00 97.25 81 GLU A O 1
ATOM 650 N N . ALA A 1 82 ? 3.118 -9.380 10.911 1.00 96.69 82 ALA A N 1
ATOM 651 C CA . ALA A 1 82 ? 2.105 -9.770 11.886 1.00 96.69 82 ALA A CA 1
ATOM 652 C C . ALA A 1 82 ? 0.860 -8.859 11.890 1.00 96.69 82 ALA A C 1
ATOM 654 O O . ALA A 1 82 ? -0.208 -9.296 12.308 1.00 96.69 82 ALA A O 1
ATOM 655 N N . ILE A 1 83 ? 0.986 -7.595 11.468 1.00 98.06 83 ILE A N 1
ATOM 656 C CA . ILE A 1 83 ? -0.140 -6.649 11.393 1.00 98.06 83 ILE A CA 1
ATOM 657 C C . ILE A 1 83 ? -0.910 -6.808 10.085 1.00 98.06 83 ILE A C 1
ATOM 659 O O . ILE A 1 83 ? -2.125 -6.633 10.075 1.00 98.06 83 ILE A O 1
ATOM 663 N N . ALA A 1 84 ? -0.212 -7.144 9.000 1.00 97.06 84 ALA A N 1
ATOM 664 C CA . ALA A 1 84 ? -0.792 -7.365 7.679 1.00 97.06 84 ALA A CA 1
ATOM 665 C C . ALA A 1 84 ? -1.291 -8.807 7.464 1.00 97.06 84 ALA A C 1
ATOM 667 O O . ALA A 1 84 ? -1.747 -9.148 6.373 1.00 97.06 84 ALA A O 1
ATOM 668 N N . GLU A 1 85 ? -1.185 -9.666 8.477 1.00 96.56 85 GLU A N 1
ATOM 669 C CA . GLU A 1 85 ? -1.629 -11.055 8.420 1.00 96.56 85 GLU A CA 1
ATOM 670 C C . GLU A 1 85 ? -3.123 -11.133 8.053 1.00 96.56 85 GLU A C 1
ATOM 672 O O . GLU A 1 85 ? -3.970 -10.518 8.700 1.00 96.56 85 GLU A O 1
ATOM 677 N N . GLY A 1 86 ? -3.444 -11.866 6.982 1.00 95.19 86 GLY A N 1
ATOM 678 C CA . GLY A 1 86 ? -4.812 -11.987 6.464 1.00 95.19 86 GLY A CA 1
ATOM 679 C C . GLY A 1 86 ? -5.294 -10.813 5.601 1.00 95.19 86 GLY A C 1
ATOM 680 O O . GLY A 1 86 ? -6.468 -10.787 5.236 1.00 95.19 86 GLY A O 1
ATOM 681 N N . ALA A 1 87 ? -4.425 -9.856 5.258 1.00 97.12 87 ALA A N 1
ATOM 682 C CA . ALA A 1 87 ? -4.775 -8.772 4.346 1.00 97.12 87 ALA A CA 1
ATOM 683 C C . ALA A 1 87 ? -5.176 -9.295 2.957 1.00 97.12 87 ALA A C 1
ATOM 685 O O . ALA A 1 87 ? -4.564 -10.216 2.413 1.00 97.12 87 ALA A O 1
ATOM 686 N N . VAL A 1 88 ? -6.185 -8.657 2.366 1.00 97.31 88 VAL A N 1
ATOM 687 C CA . VAL A 1 88 ? -6.630 -8.911 0.994 1.00 97.31 88 VAL A CA 1
ATOM 688 C C . VAL A 1 88 ? -6.223 -7.723 0.143 1.00 97.31 88 VAL A C 1
ATOM 690 O O . VAL A 1 88 ? -6.560 -6.588 0.459 1.00 97.31 88 VAL A O 1
ATOM 693 N N . THR A 1 89 ? -5.510 -7.956 -0.950 1.00 96.19 89 THR A N 1
ATOM 694 C CA . THR A 1 89 ? -5.098 -6.884 -1.858 1.00 96.19 89 THR A CA 1
ATOM 695 C C . THR A 1 89 ? -5.577 -7.171 -3.267 1.00 96.19 89 THR A C 1
ATOM 697 O O . THR A 1 89 ? -5.760 -8.319 -3.678 1.00 96.19 89 THR A O 1
ATOM 700 N N . ILE A 1 90 ? -5.815 -6.103 -4.016 1.00 93.06 90 ILE A N 1
ATOM 701 C CA . ILE A 1 90 ? -6.154 -6.201 -5.429 1.00 93.06 90 ILE A CA 1
ATOM 702 C C . ILE A 1 90 ? -4.847 -6.215 -6.214 1.00 93.06 90 ILE A C 1
ATOM 704 O O . ILE A 1 90 ? -3.966 -5.405 -5.966 1.00 93.06 90 ILE A O 1
ATOM 708 N N . LEU A 1 91 ? -4.715 -7.113 -7.186 1.00 90.75 91 LEU A N 1
ATOM 709 C CA . LEU A 1 91 ? -3.636 -7.064 -8.167 1.00 90.75 91 LEU A CA 1
ATOM 710 C C . LEU A 1 91 ? -4.244 -7.267 -9.558 1.00 90.75 91 LEU A C 1
ATOM 712 O O . LEU A 1 91 ? -4.732 -8.364 -9.848 1.00 90.75 91 LEU A O 1
ATOM 716 N N . PRO A 1 92 ? -4.242 -6.243 -10.430 1.00 86.62 92 PRO A N 1
ATOM 717 C CA . PRO A 1 92 ? -4.746 -6.389 -11.787 1.00 86.62 92 PRO A CA 1
ATOM 718 C C . PRO A 1 92 ? -4.010 -7.502 -12.537 1.00 86.62 92 PRO A C 1
ATOM 720 O O . PRO A 1 92 ? -2.780 -7.603 -12.487 1.00 86.62 92 PRO A O 1
ATOM 723 N N . LYS A 1 93 ? -4.762 -8.332 -13.268 1.00 83.44 93 LYS A N 1
ATOM 724 C CA . LYS A 1 93 ? -4.184 -9.391 -14.100 1.00 83.44 93 LYS A CA 1
ATOM 725 C C . LYS A 1 93 ? -3.302 -8.762 -15.177 1.00 83.44 93 LYS A C 1
ATOM 727 O O . LYS A 1 93 ? -3.773 -7.975 -15.993 1.00 83.44 93 LYS A O 1
ATOM 732 N N . ARG A 1 94 ? -2.027 -9.146 -15.204 1.00 81.88 94 ARG A N 1
ATOM 733 C CA . ARG A 1 94 ? -1.070 -8.696 -16.221 1.00 81.88 94 ARG A CA 1
ATOM 734 C C . ARG A 1 94 ? -1.023 -9.702 -17.371 1.00 81.88 94 ARG A C 1
ATOM 736 O O . ARG A 1 94 ? -1.003 -10.909 -17.137 1.00 81.88 94 ARG A O 1
ATOM 743 N N . ALA A 1 95 ? -0.976 -9.202 -18.603 1.00 81.00 95 ALA A N 1
ATOM 744 C CA . ALA A 1 95 ? -0.725 -9.998 -19.802 1.00 81.00 95 ALA A CA 1
ATOM 745 C C . ALA A 1 95 ? 0.625 -9.605 -20.413 1.00 81.00 95 ALA A C 1
ATOM 747 O O . ALA A 1 95 ? 1.016 -8.434 -20.393 1.00 81.00 95 ALA A O 1
ATOM 748 N N . SER A 1 96 ? 1.360 -10.580 -20.948 1.00 79.38 96 SER A N 1
ATOM 749 C CA . SER A 1 96 ? 2.541 -10.291 -21.754 1.00 79.38 96 SER A CA 1
ATOM 750 C C . SER A 1 96 ? 2.105 -9.746 -23.108 1.00 79.38 96 SER A C 1
ATOM 752 O O . SER A 1 96 ? 1.278 -10.347 -23.784 1.00 79.38 96 SER A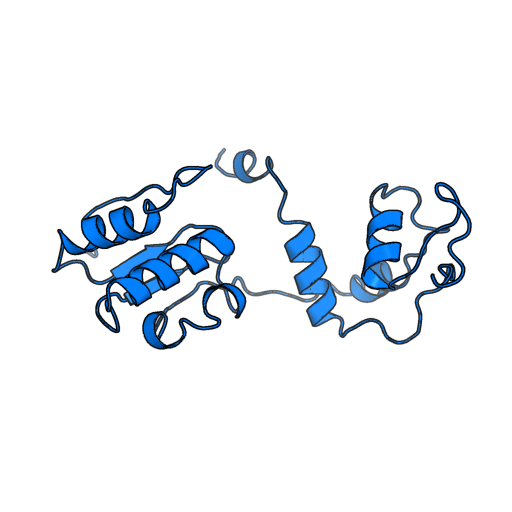 O 1
ATOM 754 N N . ILE A 1 97 ? 2.685 -8.618 -23.507 1.00 85.44 97 ILE A N 1
ATOM 755 C CA . ILE A 1 97 ? 2.546 -8.116 -24.870 1.00 85.44 97 ILE A CA 1
ATOM 756 C C . ILE A 1 97 ? 3.657 -8.747 -25.701 1.00 85.44 97 ILE A C 1
ATOM 758 O O . ILE A 1 97 ? 4.845 -8.524 -25.433 1.00 85.44 97 ILE A O 1
ATOM 762 N N . ASP A 1 98 ? 3.269 -9.531 -26.700 1.00 86.06 98 ASP A N 1
ATOM 763 C CA . ASP A 1 98 ? 4.213 -10.169 -27.606 1.00 86.06 98 ASP A CA 1
ATOM 764 C C . ASP A 1 98 ? 5.082 -9.122 -28.306 1.00 86.06 98 ASP A C 1
ATOM 766 O O . ASP A 1 98 ? 4.628 -8.073 -28.758 1.00 86.06 98 ASP A O 1
ATOM 770 N N . GLY A 1 99 ? 6.386 -9.385 -28.350 1.00 83.50 99 GLY A N 1
ATOM 771 C CA . GLY A 1 99 ? 7.358 -8.471 -28.946 1.00 83.50 99 GLY A CA 1
ATOM 772 C C . GLY A 1 99 ? 7.754 -7.271 -28.078 1.00 83.50 99 GLY A C 1
ATOM 773 O O . GLY A 1 99 ? 8.791 -6.676 -28.369 1.00 83.50 99 GLY A O 1
ATOM 774 N N . PHE A 1 100 ? 7.047 -6.953 -26.983 1.00 83.25 100 PH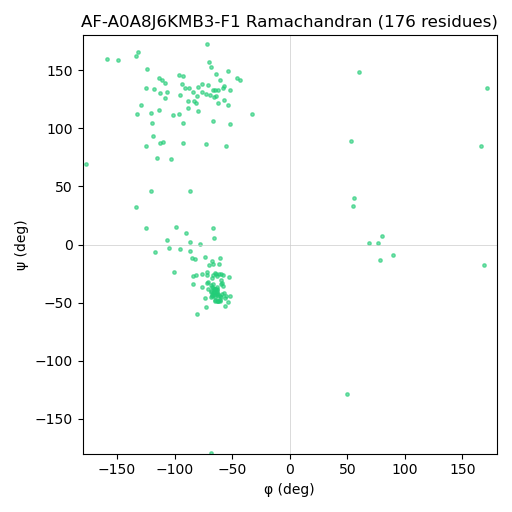E A N 1
ATOM 775 C CA . PHE A 1 100 ? 7.433 -5.841 -26.101 1.00 83.25 100 PHE A CA 1
ATOM 776 C C . PHE A 1 100 ? 8.808 -6.065 -25.461 1.00 83.25 100 PHE A C 1
ATOM 778 O O . PHE A 1 100 ? 9.644 -5.164 -25.465 1.00 83.25 100 PHE A O 1
ATOM 785 N N . ASP A 1 101 ? 9.099 -7.285 -25.001 1.00 78.12 101 ASP A N 1
ATOM 786 C CA . ASP A 1 101 ? 10.419 -7.600 -24.438 1.00 78.12 101 ASP A CA 1
ATOM 787 C C . ASP A 1 101 ? 11.530 -7.451 -25.481 1.00 78.12 101 ASP A C 1
ATOM 789 O O . ASP A 1 101 ? 12.607 -6.938 -25.179 1.00 78.12 101 ASP A O 1
ATOM 793 N N . ARG A 1 102 ? 11.268 -7.857 -26.730 1.00 84.38 102 ARG A N 1
ATOM 794 C CA . ARG A 1 102 ? 12.217 -7.702 -27.842 1.00 84.38 102 ARG A CA 1
ATOM 795 C C . ARG A 1 102 ? 12.457 -6.224 -28.139 1.00 84.38 102 ARG A C 1
ATOM 797 O O . ARG A 1 102 ? 13.605 -5.801 -28.249 1.00 84.38 102 ARG A O 1
ATOM 804 N N . TYR A 1 103 ? 11.381 -5.446 -28.234 1.00 84.75 103 TYR A N 1
ATOM 805 C CA . TYR A 1 103 ? 11.423 -4.002 -28.425 1.00 84.75 103 TYR A CA 1
ATOM 806 C C . TYR A 1 103 ? 12.248 -3.326 -27.327 1.00 84.75 103 TYR A C 1
ATOM 808 O O . TYR A 1 103 ? 13.205 -2.617 -27.636 1.00 84.75 103 TYR A O 1
ATOM 816 N N . PHE A 1 104 ? 11.926 -3.592 -26.059 1.00 82.44 104 PHE A N 1
ATOM 817 C CA . PHE A 1 104 ? 12.558 -2.947 -24.912 1.00 82.44 104 PHE A CA 1
ATOM 818 C C . PHE A 1 104 ? 14.045 -3.306 -24.820 1.00 82.44 104 PHE A C 1
ATOM 820 O O . PHE A 1 104 ? 14.885 -2.417 -24.710 1.00 82.44 104 PHE A O 1
ATOM 827 N N . ARG A 1 105 ? 14.397 -4.589 -24.988 1.00 80.06 105 ARG A N 1
ATOM 828 C CA . ARG A 1 105 ? 15.796 -5.057 -24.972 1.00 80.06 105 ARG A CA 1
ATOM 829 C C . ARG A 1 105 ? 16.625 -4.551 -26.149 1.00 80.06 105 ARG A C 1
ATOM 831 O O . ARG A 1 105 ? 17.841 -4.444 -26.031 1.00 80.06 105 ARG A O 1
ATOM 838 N N . SER A 1 106 ? 15.994 -4.239 -27.281 1.00 83.06 106 SER A N 1
ATOM 839 C CA . SER A 1 106 ? 16.693 -3.669 -28.439 1.00 83.06 106 SER A CA 1
ATOM 840 C C . SER A 1 106 ? 17.085 -2.198 -28.251 1.00 83.06 106 SER A C 1
ATOM 842 O O . SER A 1 106 ? 17.830 -1.657 -29.074 1.00 83.06 106 SER A O 1
ATOM 844 N N . ARG A 1 107 ? 16.592 -1.524 -27.197 1.00 84.38 107 ARG A N 1
ATOM 845 C CA . ARG A 1 107 ? 16.886 -0.108 -26.946 1.00 84.38 107 ARG A CA 1
ATOM 846 C C . ARG A 1 107 ? 18.292 0.081 -26.388 1.00 84.38 107 ARG A C 1
ATOM 848 O O . ARG A 1 107 ? 18.707 -0.573 -25.439 1.00 84.38 107 ARG A O 1
ATOM 855 N N . THR A 1 108 ? 19.015 1.015 -26.991 1.00 82.62 108 THR A N 1
ATOM 856 C CA . THR A 1 108 ? 20.362 1.441 -26.616 1.00 82.62 108 THR A CA 1
ATOM 857 C C . THR A 1 108 ? 20.426 2.962 -26.607 1.00 82.62 108 THR A C 1
ATOM 859 O O . THR A 1 108 ? 19.607 3.648 -27.222 1.00 82.62 108 THR A O 1
ATOM 862 N N . LEU A 1 109 ? 21.439 3.508 -25.940 1.00 80.62 109 LEU A N 1
ATOM 863 C CA . LEU A 1 109 ? 21.676 4.954 -25.884 1.00 80.62 109 LEU A CA 1
ATOM 864 C C . LEU A 1 109 ? 21.857 5.586 -27.273 1.00 80.62 109 LEU A C 1
ATOM 866 O O . LEU A 1 109 ? 21.554 6.759 -27.470 1.00 80.62 109 LEU A O 1
ATOM 870 N N . ALA A 1 110 ? 22.318 4.804 -28.254 1.00 81.75 110 ALA A N 1
ATOM 871 C CA . ALA A 1 110 ? 22.480 5.264 -29.628 1.00 81.75 110 ALA A CA 1
ATOM 872 C C . ALA A 1 110 ? 21.143 5.354 -30.382 1.00 81.75 110 ALA A C 1
ATOM 874 O O . ALA A 1 110 ? 20.962 6.269 -31.183 1.00 81.75 110 ALA A O 1
ATOM 875 N N . ASN A 1 111 ? 20.214 4.424 -30.130 1.00 82.88 111 ASN A N 1
ATOM 876 C CA . ASN A 1 111 ? 18.991 4.268 -30.923 1.00 82.88 111 ASN A CA 1
ATOM 877 C C . ASN A 1 111 ? 17.710 4.784 -30.239 1.00 82.88 111 ASN A C 1
ATOM 879 O O . ASN A 1 111 ? 16.651 4.769 -30.863 1.00 82.88 111 ASN A O 1
ATOM 883 N N . ASN A 1 112 ? 17.794 5.258 -28.992 1.00 82.19 112 ASN A N 1
ATOM 884 C CA . ASN A 1 112 ? 16.647 5.739 -28.220 1.00 82.19 112 ASN A CA 1
ATOM 885 C C . ASN A 1 112 ? 16.782 7.207 -27.775 1.00 82.19 112 ASN A C 1
ATOM 887 O O . ASN A 1 112 ? 16.500 7.552 -26.632 1.00 82.19 112 ASN A O 1
ATOM 891 N N . ARG A 1 113 ? 17.189 8.096 -28.690 1.00 81.12 113 ARG A N 1
ATOM 892 C CA . ARG A 1 113 ? 17.347 9.540 -28.407 1.00 81.12 113 ARG A CA 1
ATOM 893 C C . ARG A 1 113 ? 16.033 10.282 -28.133 1.00 81.12 113 ARG A C 1
ATOM 895 O O . ARG A 1 113 ? 16.062 11.403 -27.646 1.00 81.12 113 ARG A O 1
ATOM 902 N N . ARG A 1 114 ? 14.887 9.672 -28.458 1.00 84.25 114 ARG A N 1
ATOM 903 C CA . ARG A 1 114 ? 13.551 10.248 -28.226 1.00 84.25 114 ARG A CA 1
ATOM 904 C C . ARG A 1 114 ? 13.177 10.276 -26.742 1.00 84.25 114 ARG A C 1
ATOM 906 O O . ARG A 1 114 ? 12.432 11.157 -26.331 1.00 84.25 114 ARG A O 1
ATOM 913 N N . ASN A 1 115 ? 13.649 9.308 -25.955 1.00 79.25 115 ASN A N 1
ATOM 914 C CA . ASN A 1 115 ? 13.369 9.251 -24.525 1.00 79.25 115 ASN A CA 1
ATOM 915 C C . ASN A 1 115 ? 14.490 9.965 -23.757 1.00 79.25 115 ASN A C 1
ATOM 917 O O . ASN A 1 115 ? 15.582 9.422 -23.591 1.00 79.25 115 ASN A O 1
ATOM 921 N N . VAL A 1 116 ? 14.194 11.173 -23.280 1.00 84.19 116 VAL A N 1
ATOM 922 C CA . VAL A 1 116 ? 15.141 12.028 -22.550 1.00 84.19 116 VAL A CA 1
ATOM 923 C C . VAL A 1 116 ? 15.593 11.434 -21.211 1.00 84.19 116 VAL A C 1
ATOM 925 O O . VAL A 1 116 ? 16.712 11.700 -20.782 1.00 84.19 116 VAL A O 1
ATOM 928 N N . TRP A 1 117 ? 14.787 10.559 -20.601 1.00 85.19 117 TRP A N 1
ATOM 929 C CA . TRP A 1 117 ? 15.107 9.868 -19.345 1.00 85.19 117 TRP A CA 1
ATOM 930 C C . TRP A 1 117 ? 15.908 8.576 -19.553 1.00 85.19 117 TRP A C 1
ATOM 932 O O . TRP A 1 117 ? 16.340 7.943 -18.593 1.00 85.19 117 TRP A O 1
ATOM 942 N N . PHE A 1 118 ? 16.134 8.152 -20.803 1.00 83.50 118 PHE A N 1
ATOM 943 C CA . PHE A 1 118 ? 16.794 6.873 -21.078 1.00 83.50 118 PHE A CA 1
ATOM 944 C C . PHE A 1 118 ? 18.270 6.860 -20.661 1.00 83.50 118 PHE A C 1
ATOM 946 O O . PHE A 1 118 ? 18.793 5.807 -20.307 1.00 83.50 118 PHE A O 1
ATOM 953 N N . ALA A 1 119 ? 18.933 8.020 -20.684 1.00 82.12 119 ALA A N 1
ATOM 954 C CA . ALA A 1 119 ? 20.304 8.164 -20.204 1.00 82.12 119 ALA A CA 1
ATOM 955 C C . ALA A 1 119 ? 20.400 7.903 -18.693 1.00 82.12 119 ALA A C 1
ATOM 957 O O . ALA A 1 119 ? 21.218 7.094 -18.269 1.00 82.12 119 ALA A O 1
ATOM 958 N N . GLU A 1 120 ? 19.519 8.526 -17.908 1.00 79.69 120 GLU A N 1
ATOM 959 C CA . GLU A 1 120 ? 19.434 8.348 -16.455 1.00 79.69 120 GLU A CA 1
ATOM 960 C C . GLU A 1 120 ? 19.083 6.903 -16.084 1.00 79.69 120 GLU A C 1
ATOM 962 O O . GLU A 1 120 ? 19.799 6.272 -15.308 1.00 79.69 120 GLU A O 1
ATOM 967 N N . PHE A 1 121 ? 18.051 6.340 -16.724 1.00 83.00 121 PHE A N 1
ATOM 968 C CA . PHE A 1 121 ? 17.678 4.932 -16.568 1.00 83.00 121 PHE A CA 1
ATOM 969 C C . PHE A 1 121 ? 18.871 3.993 -16.801 1.00 83.00 121 PHE A C 1
ATOM 971 O O . PHE A 1 121 ? 19.083 3.047 -16.043 1.00 83.00 121 PHE A O 1
ATOM 978 N N . TRP A 1 122 ? 19.664 4.251 -17.844 1.00 81.75 122 TRP A N 1
ATOM 979 C CA . TRP A 1 122 ? 20.817 3.422 -18.180 1.00 81.75 122 TRP A CA 1
ATOM 980 C C . TRP A 1 122 ? 21.928 3.516 -17.131 1.00 81.75 122 TRP A C 1
ATOM 982 O O . TRP A 1 122 ? 22.506 2.501 -16.749 1.00 81.75 122 TRP A O 1
ATOM 992 N N . GLU A 1 123 ? 22.242 4.721 -16.660 1.00 81.06 123 GLU A N 1
ATOM 993 C CA . GLU A 1 123 ? 23.262 4.914 -15.628 1.00 81.06 123 GLU A CA 1
ATOM 994 C C . GLU A 1 123 ? 22.910 4.189 -14.330 1.00 81.06 123 GLU A C 1
ATOM 996 O O . GLU A 1 123 ? 23.769 3.527 -13.743 1.00 81.06 123 GLU A O 1
ATOM 1001 N N . GLU A 1 124 ? 21.653 4.284 -13.901 1.00 78.44 124 GLU A N 1
ATOM 1002 C CA . GLU A 1 124 ? 21.206 3.704 -12.641 1.00 78.44 124 GLU A CA 1
ATOM 1003 C C . GLU A 1 124 ? 21.086 2.181 -12.716 1.00 78.44 124 GLU A C 1
ATOM 1005 O O . GLU A 1 124 ? 21.626 1.473 -11.869 1.00 78.44 124 GLU A O 1
ATOM 1010 N N . ASN A 1 125 ? 20.471 1.662 -13.781 1.00 78.38 125 ASN A N 1
ATOM 1011 C CA . ASN A 1 125 ? 20.239 0.228 -13.928 1.00 78.38 125 ASN A CA 1
ATOM 1012 C C . ASN A 1 125 ? 21.527 -0.565 -14.223 1.00 78.38 125 ASN A C 1
ATOM 1014 O O . ASN A 1 125 ? 21.605 -1.755 -13.925 1.00 78.38 125 ASN A O 1
ATOM 1018 N N . PHE A 1 126 ? 22.541 0.067 -14.828 1.00 80.38 126 PHE A N 1
ATOM 1019 C CA . PHE A 1 126 ? 23.833 -0.570 -15.125 1.00 80.38 126 PHE A CA 1
ATOM 1020 C C . PHE A 1 126 ? 24.979 -0.093 -14.217 1.00 80.38 126 PHE A C 1
ATOM 1022 O O . PHE A 1 126 ? 26.123 -0.511 -14.419 1.00 80.38 126 PHE A O 1
ATOM 1029 N N . GLY A 1 127 ? 24.697 0.759 -13.224 1.00 77.62 127 GLY A N 1
ATOM 1030 C CA . GLY A 1 127 ? 25.685 1.261 -12.263 1.00 77.62 127 GLY A CA 1
ATOM 1031 C C . GLY A 1 127 ? 26.888 1.930 -12.933 1.00 77.62 127 GLY A C 1
ATOM 1032 O O . GLY A 1 127 ? 28.037 1.694 -12.550 1.00 77.62 127 GLY A O 1
ATOM 1033 N N . CYS A 1 128 ? 26.645 2.704 -13.989 1.00 81.19 128 CYS A N 1
ATOM 1034 C CA . CYS A 1 128 ? 27.681 3.293 -14.830 1.00 81.19 128 CYS A CA 1
ATOM 1035 C C . CYS A 1 128 ? 27.426 4.784 -15.065 1.00 81.19 128 CYS A C 1
ATOM 1037 O O . CYS A 1 128 ? 26.338 5.285 -14.801 1.00 81.19 128 CYS A O 1
ATOM 1039 N N . LYS A 1 129 ? 28.433 5.514 -15.559 1.00 82.19 129 LYS A N 1
ATOM 1040 C CA . LYS A 1 129 ? 28.272 6.929 -15.935 1.00 82.19 129 LYS A CA 1
ATOM 1041 C C . LYS A 1 129 ? 28.529 7.169 -17.418 1.00 82.19 129 LYS A C 1
ATOM 1043 O O . LYS A 1 129 ? 29.518 6.685 -17.984 1.00 82.19 129 LYS A O 1
ATOM 1048 N N . LEU A 1 130 ? 27.627 7.922 -18.039 1.00 78.25 130 LEU A N 1
ATOM 1049 C CA . LEU A 1 130 ? 27.728 8.466 -19.382 1.00 78.25 130 LEU A CA 1
ATOM 1050 C C . LEU A 1 130 ? 28.582 9.728 -19.301 1.00 78.25 130 LEU A C 1
ATOM 1052 O O . LEU A 1 130 ? 28.327 10.646 -18.527 1.00 78.25 130 LEU A O 1
ATOM 1056 N N . GLY A 1 131 ? 29.684 9.749 -20.046 1.00 69.06 131 GLY A N 1
ATOM 1057 C CA . GLY A 1 131 ? 30.637 10.847 -19.951 1.00 69.06 131 GLY A CA 1
ATOM 1058 C C . GLY A 1 131 ? 30.045 12.156 -20.468 1.00 69.06 131 GLY A C 1
ATOM 1059 O O . GLY A 1 131 ? 29.951 12.317 -21.678 1.00 69.06 131 GLY A O 1
ATOM 1060 N N . SER 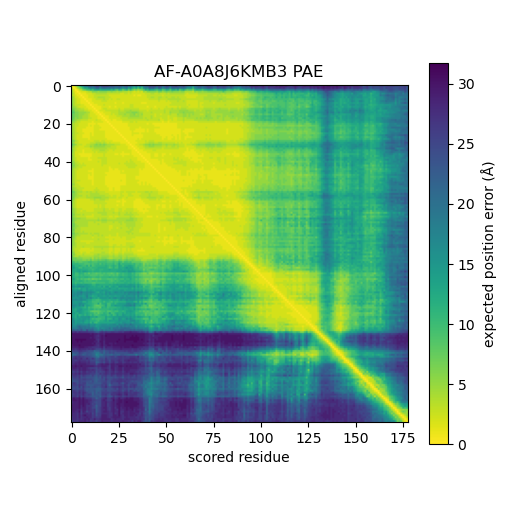A 1 132 ? 29.703 13.084 -19.566 1.00 60.97 132 SER A N 1
ATOM 1061 C CA . SER A 1 132 ? 30.232 14.462 -19.518 1.00 60.97 132 SER A CA 1
ATOM 1062 C C . SER A 1 132 ? 29.392 15.362 -18.594 1.00 60.97 132 SER A C 1
ATOM 1064 O O . SER A 1 132 ? 28.521 16.072 -19.074 1.00 60.97 132 SER A O 1
ATOM 1066 N N . HIS A 1 133 ? 29.680 15.348 -17.283 1.00 50.88 133 HIS A N 1
ATOM 1067 C CA . HIS A 1 133 ? 29.584 16.501 -16.359 1.00 50.88 133 HIS A CA 1
ATOM 1068 C C . HIS A 1 133 ? 30.080 16.113 -14.953 1.00 50.88 133 HIS A C 1
ATOM 1070 O O . HIS A 1 133 ? 29.326 16.002 -13.993 1.00 50.88 133 HIS A O 1
ATOM 1076 N N . GLY A 1 134 ? 31.384 15.879 -14.817 1.00 46.22 134 GLY A N 1
ATOM 1077 C CA . GLY A 1 134 ? 31.989 15.649 -13.507 1.00 46.22 134 GLY A CA 1
ATOM 1078 C C . GLY A 1 134 ? 33.435 15.202 -13.628 1.00 46.22 134 GLY A C 1
ATOM 1079 O O . GLY A 1 134 ? 33.760 14.374 -14.478 1.00 46.22 134 GLY A O 1
ATOM 1080 N N . LYS A 1 135 ? 34.311 15.789 -12.809 1.00 49.09 135 LYS A N 1
ATOM 1081 C CA . LYS A 1 135 ? 35.744 15.475 -12.730 1.00 49.09 135 LYS A CA 1
ATOM 1082 C C . LYS A 1 135 ? 35.966 13.956 -12.703 1.00 49.09 135 LYS A C 1
ATOM 1084 O O . LYS A 1 135 ? 35.187 13.230 -12.093 1.00 49.09 135 LYS A O 1
ATOM 1089 N N . ARG A 1 136 ? 37.036 13.493 -13.365 1.00 52.06 136 ARG A N 1
ATOM 1090 C CA . ARG A 1 136 ? 37.489 12.090 -13.392 1.00 52.06 136 ARG A CA 1
ATOM 1091 C C . ARG A 1 136 ? 37.705 11.561 -11.964 1.00 52.06 136 ARG A C 1
ATOM 1093 O O . ARG A 1 136 ? 38.826 11.561 -11.474 1.00 52.06 136 ARG A O 1
ATOM 1100 N N . ASN A 1 137 ? 36.651 11.079 -11.315 1.00 53.47 137 ASN A N 1
ATOM 1101 C CA . ASN A 1 137 ? 36.778 10.221 -10.146 1.00 53.47 137 ASN A CA 1
ATOM 1102 C C . ASN A 1 137 ? 37.081 8.807 -10.647 1.00 53.47 137 ASN A C 1
ATOM 1104 O O . ASN A 1 137 ? 36.286 8.188 -11.353 1.00 53.47 137 ASN A O 1
ATOM 1108 N N . SER A 1 138 ? 38.275 8.331 -10.307 1.00 56.22 138 SER A N 1
ATOM 1109 C CA . SER A 1 138 ? 38.971 7.169 -10.876 1.00 56.22 138 SER A CA 1
ATOM 1110 C C . SER A 1 138 ? 38.319 5.793 -10.626 1.00 56.22 138 SER A C 1
ATOM 1112 O O . SER A 1 138 ? 38.902 4.779 -10.998 1.00 56.22 138 SER A O 1
ATOM 1114 N N . HIS A 1 139 ? 37.126 5.723 -10.025 1.00 59.88 139 HIS A N 1
ATOM 1115 C CA . HIS A 1 139 ? 36.509 4.460 -9.588 1.00 59.88 139 HIS A CA 1
ATOM 1116 C C . HIS A 1 139 ? 35.179 4.096 -10.273 1.00 59.88 139 HIS A C 1
ATOM 1118 O O . HIS A 1 139 ? 34.683 2.993 -10.060 1.00 59.88 139 HIS A O 1
ATOM 1124 N N . MET A 1 140 ? 34.596 4.965 -11.109 1.00 63.00 140 MET A N 1
ATOM 1125 C CA . MET A 1 140 ? 33.285 4.697 -11.726 1.00 63.00 140 MET A CA 1
ATOM 1126 C C . MET A 1 140 ? 3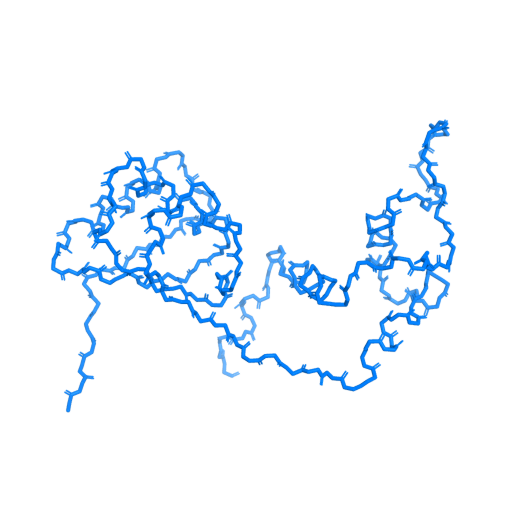3.422 4.087 -13.130 1.00 63.00 140 MET A C 1
ATOM 1128 O O . MET A 1 140 ? 34.114 4.635 -13.992 1.00 63.00 140 MET A O 1
ATOM 1132 N N . LYS A 1 141 ? 32.733 2.967 -13.389 1.00 74.69 141 LYS A N 1
ATOM 1133 C CA . LYS A 1 141 ? 32.726 2.307 -14.706 1.00 74.69 141 LYS A CA 1
ATOM 1134 C C . LYS A 1 141 ? 32.026 3.193 -15.746 1.00 74.69 141 LYS A C 1
ATOM 1136 O O . LYS A 1 141 ? 30.931 3.707 -15.512 1.00 74.69 141 LYS A O 1
ATOM 1141 N N . LYS A 1 142 ? 32.644 3.356 -16.919 1.00 77.69 142 LYS A N 1
ATOM 1142 C CA . LYS A 1 142 ? 32.006 4.018 -18.069 1.00 77.69 142 LYS A CA 1
ATOM 1143 C C . LYS A 1 142 ? 30.920 3.114 -18.645 1.00 77.69 142 LYS A C 1
ATOM 1145 O O . LYS A 1 142 ? 31.155 1.919 -18.815 1.00 77.69 142 LYS A O 1
ATOM 1150 N N . CYS A 1 143 ? 29.767 3.683 -18.986 1.00 71.44 143 CYS A N 1
ATOM 1151 C CA . CYS A 1 143 ? 28.708 2.920 -19.640 1.00 71.44 143 CYS A CA 1
ATOM 1152 C C . CYS A 1 143 ? 29.154 2.429 -21.022 1.00 71.44 143 CYS A C 1
ATOM 1154 O O . CYS A 1 143 ? 29.571 3.221 -21.869 1.00 71.44 143 CYS A O 1
ATOM 1156 N N . THR A 1 144 ? 29.018 1.129 -21.281 1.00 67.00 144 THR A N 1
ATOM 1157 C CA . THR A 1 144 ? 29.081 0.591 -22.642 1.00 67.00 144 THR A CA 1
ATOM 1158 C C . THR A 1 144 ? 27.735 0.830 -23.317 1.00 67.00 144 THR A C 1
ATOM 1160 O O . THR A 1 144 ? 26.692 0.565 -22.730 1.00 67.00 144 THR A O 1
ATOM 1163 N N . GLY A 1 145 ? 27.723 1.293 -24.571 1.00 62.31 145 GLY A N 1
ATOM 1164 C CA . GLY A 1 145 ? 26.490 1.487 -25.359 1.00 62.31 145 GLY A CA 1
ATOM 1165 C C . GLY A 1 145 ? 25.748 0.189 -25.720 1.00 62.31 145 GLY A C 1
ATOM 1166 O O . GLY A 1 145 ? 24.905 0.185 -26.614 1.00 62.31 145 GLY A O 1
ATOM 1167 N N . ARG A 1 146 ? 26.098 -0.920 -25.062 1.00 61.00 146 ARG A N 1
ATOM 1168 C CA . ARG A 1 146 ? 25.500 -2.245 -25.183 1.00 61.00 146 ARG A CA 1
ATOM 1169 C C . ARG A 1 146 ? 25.078 -2.691 -23.784 1.00 61.00 146 ARG A C 1
ATOM 1171 O O . ARG A 1 146 ? 25.883 -2.521 -22.862 1.00 61.00 146 ARG A O 1
ATOM 1178 N N . PRO A 1 147 ? 23.868 -3.247 -23.626 1.00 56.31 147 PRO A N 1
ATOM 1179 C CA . PRO A 1 147 ? 23.457 -3.816 -22.351 1.00 56.31 147 PRO A CA 1
ATOM 1180 C C . PRO A 1 147 ? 24.407 -4.974 -22.019 1.00 56.31 147 PRO A C 1
ATOM 1182 O O . PRO A 1 147 ? 24.711 -5.791 -22.893 1.00 56.31 147 PRO A O 1
ATOM 1185 N N . SER A 1 148 ? 24.925 -5.035 -20.791 1.00 54.12 148 SER A N 1
ATOM 1186 C CA . SER A 1 148 ? 25.601 -6.249 -20.331 1.00 54.12 148 SER A CA 1
ATOM 1187 C C . SER A 1 148 ? 24.576 -7.387 -20.276 1.00 54.12 148 SER A C 1
ATOM 1189 O O . SER A 1 148 ? 23.390 -7.168 -20.037 1.00 54.12 148 SER A O 1
ATOM 1191 N N . PHE A 1 149 ? 25.027 -8.612 -20.552 1.00 47.81 149 PHE A N 1
ATOM 1192 C CA . PHE A 1 149 ? 24.173 -9.791 -20.753 1.00 47.81 149 PHE A CA 1
ATOM 1193 C C . PHE A 1 149 ? 23.297 -10.180 -19.546 1.00 47.81 149 PHE A C 1
ATOM 1195 O O . PHE A 1 149 ? 22.379 -10.982 -19.692 1.00 47.81 149 PHE A O 1
ATOM 1202 N N . THR A 1 150 ? 23.535 -9.602 -18.372 1.00 46.16 150 THR A N 1
ATOM 1203 C CA . THR A 1 150 ? 22.722 -9.788 -17.169 1.00 46.16 150 THR A CA 1
ATOM 1204 C C . THR A 1 150 ? 21.829 -8.573 -16.944 1.00 46.16 150 THR A C 1
ATOM 1206 O O . THR A 1 150 ? 22.069 -7.765 -16.050 1.00 46.16 150 THR A O 1
ATOM 1209 N N . LEU A 1 151 ? 20.782 -8.446 -17.759 1.00 52.66 151 LEU A N 1
ATOM 1210 C CA . LEU A 1 151 ? 19.583 -7.742 -17.311 1.00 52.66 151 LEU A CA 1
ATOM 1211 C C . LEU A 1 151 ? 18.986 -8.570 -16.156 1.00 52.66 151 LEU A C 1
ATOM 1213 O O . LEU A 1 151 ? 18.867 -9.791 -16.319 1.00 52.66 151 LEU A O 1
ATOM 1217 N N . PRO A 1 152 ? 18.603 -7.970 -15.012 1.00 48.41 152 PRO A N 1
ATOM 1218 C CA . PRO A 1 152 ? 17.761 -8.672 -14.053 1.00 48.41 152 PRO A CA 1
ATOM 1219 C C . PRO A 1 152 ? 16.511 -9.188 -14.777 1.00 48.41 152 PRO A C 1
ATOM 1221 O O . PRO A 1 152 ? 16.101 -8.635 -15.801 1.00 48.41 152 PRO A O 1
ATOM 1224 N N . SER A 1 153 ? 15.967 -10.316 -14.308 1.00 48.62 153 SER A N 1
ATOM 1225 C CA . SER A 1 153 ? 14.863 -11.019 -14.978 1.00 48.62 153 SER A CA 1
ATOM 1226 C C . SER A 1 153 ? 13.782 -10.044 -15.474 1.00 48.62 153 SER A C 1
ATOM 1228 O O . SER A 1 153 ? 13.467 -9.059 -14.806 1.00 48.62 153 SER A O 1
ATOM 1230 N N . SER A 1 154 ? 13.207 -10.296 -16.656 1.00 48.62 154 SER A N 1
ATOM 1231 C CA . SER A 1 154 ? 12.238 -9.386 -17.296 1.00 48.62 154 SER A CA 1
ATOM 1232 C C . SER A 1 154 ? 11.070 -9.004 -16.387 1.00 48.62 154 SER A C 1
ATOM 1234 O O . SER A 1 154 ? 10.523 -7.920 -16.542 1.00 48.62 154 SER A O 1
ATOM 1236 N N . HIS A 1 155 ? 10.705 -9.862 -15.434 1.00 45.75 155 HIS A N 1
ATOM 1237 C CA . HIS A 1 155 ? 9.699 -9.569 -14.419 1.00 45.75 155 HIS A CA 1
ATOM 1238 C C . HIS A 1 155 ? 10.126 -8.457 -13.453 1.00 45.75 155 HIS A C 1
ATOM 1240 O O . HIS A 1 155 ? 9.333 -7.556 -13.206 1.00 45.75 155 HIS A O 1
ATOM 1246 N N . HIS A 1 156 ? 11.372 -8.469 -12.979 1.00 43.75 156 HIS A N 1
ATOM 1247 C CA . HIS A 1 156 ? 11.894 -7.463 -12.050 1.00 43.75 156 HIS A CA 1
ATOM 1248 C C . HIS A 1 156 ? 12.009 -6.088 -12.719 1.00 43.75 156 HIS A C 1
ATOM 1250 O O . HIS A 1 156 ? 11.536 -5.095 -12.182 1.00 43.75 156 HIS A O 1
ATOM 1256 N N . LEU A 1 157 ? 12.505 -6.046 -13.963 1.00 47.41 157 LEU A N 1
ATOM 1257 C CA . LEU A 1 157 ? 12.551 -4.810 -14.755 1.00 47.41 157 LEU A CA 1
ATOM 1258 C C . LEU A 1 157 ? 11.159 -4.297 -15.133 1.00 47.41 157 LEU A C 1
ATOM 1260 O O . LEU A 1 157 ? 10.959 -3.092 -15.221 1.00 47.41 157 LEU A O 1
ATOM 1264 N N . ARG A 1 158 ? 10.184 -5.185 -15.368 1.00 48.75 158 ARG A N 1
ATOM 1265 C CA . ARG A 1 158 ? 8.787 -4.779 -15.590 1.00 48.75 158 ARG A CA 1
ATOM 1266 C C . ARG A 1 158 ? 8.211 -4.130 -14.339 1.00 48.75 158 ARG A C 1
ATOM 1268 O O . ARG A 1 158 ? 7.531 -3.124 -14.472 1.00 48.75 158 ARG A O 1
ATOM 1275 N N . GLU A 1 159 ? 8.490 -4.665 -13.155 1.00 41.09 159 GLU A N 1
ATOM 1276 C CA . GLU A 1 159 ? 8.052 -4.054 -11.899 1.00 41.09 159 GLU A CA 1
ATOM 1277 C C . GLU A 1 159 ? 8.771 -2.733 -11.627 1.00 41.09 159 GLU A C 1
ATOM 1279 O O . GLU A 1 159 ? 8.091 -1.751 -11.376 1.00 41.09 159 GLU A O 1
ATOM 1284 N N . GLU A 1 160 ? 10.089 -2.638 -11.799 1.00 40.84 160 GLU A N 1
ATOM 1285 C CA . GLU A 1 160 ? 10.834 -1.384 -11.604 1.00 40.84 160 GLU A CA 1
ATOM 1286 C C . GLU A 1 160 ? 10.495 -0.295 -12.637 1.00 40.84 160 GLU A C 1
ATOM 1288 O O . GLU A 1 160 ? 10.398 0.879 -12.284 1.00 40.84 160 GLU A O 1
ATOM 1293 N N . VAL A 1 161 ? 10.272 -0.646 -13.910 1.00 43.62 161 VAL A N 1
ATOM 1294 C CA . VAL A 1 161 ? 9.845 0.316 -14.946 1.00 43.62 161 VAL A CA 1
ATOM 1295 C C . VAL A 1 161 ? 8.398 0.760 -14.717 1.00 43.62 161 VAL A C 1
ATOM 1297 O O . VAL A 1 161 ? 8.104 1.940 -14.892 1.00 43.62 161 VAL A O 1
ATOM 1300 N N . LEU A 1 162 ? 7.501 -0.140 -14.291 1.00 40.50 162 LEU A N 1
ATOM 1301 C CA . LEU A 1 162 ? 6.133 0.229 -13.900 1.00 40.50 162 LEU A CA 1
ATOM 1302 C C . LEU A 1 162 ? 6.117 1.082 -12.619 1.00 40.50 162 LEU A C 1
ATOM 1304 O O . LEU A 1 162 ? 5.339 2.024 -12.552 1.00 40.50 162 LEU A O 1
ATOM 1308 N N . LEU A 1 163 ? 7.004 0.811 -11.656 1.00 37.66 163 LEU A N 1
ATOM 1309 C CA . LEU A 1 163 ? 7.161 1.585 -10.417 1.00 37.66 163 LEU A CA 1
ATOM 1310 C C . LEU A 1 163 ? 7.804 2.960 -10.647 1.00 37.66 163 LEU A C 1
ATOM 1312 O O . LEU A 1 163 ? 7.447 3.915 -9.974 1.00 37.66 163 LEU A O 1
ATOM 1316 N N . ARG A 1 164 ? 8.718 3.115 -11.612 1.00 41.19 164 ARG A N 1
ATOM 1317 C CA . ARG A 1 164 ? 9.245 4.446 -11.988 1.00 41.19 164 ARG A CA 1
ATOM 1318 C C . ARG A 1 164 ? 8.285 5.266 -12.828 1.00 41.19 164 ARG A C 1
ATOM 1320 O O . ARG A 1 164 ? 8.375 6.490 -12.838 1.00 41.19 164 ARG A O 1
ATOM 1327 N N . HIS A 1 165 ? 7.390 4.600 -13.552 1.00 39.69 165 HIS A N 1
ATOM 1328 C CA . HIS A 1 165 ? 6.256 5.258 -14.186 1.00 39.69 165 HIS A CA 1
ATOM 1329 C C . HIS A 1 165 ? 5.124 5.574 -13.196 1.00 39.69 165 HIS A C 1
ATOM 1331 O O . HIS A 1 165 ? 4.151 6.206 -13.611 1.00 39.69 165 HIS A O 1
ATOM 1337 N N . ASP A 1 166 ? 5.272 5.244 -11.906 1.00 36.72 166 ASP A N 1
ATOM 1338 C CA . ASP A 1 166 ? 4.490 5.856 -10.834 1.00 36.72 166 ASP A CA 1
ATOM 1339 C C . ASP A 1 166 ? 5.009 7.287 -10.632 1.00 36.72 166 ASP A C 1
ATOM 1341 O O . ASP A 1 166 ? 5.940 7.588 -9.885 1.00 36.72 166 ASP A O 1
ATOM 1345 N N . TRP A 1 167 ? 4.426 8.161 -11.449 1.00 34.59 167 TRP A N 1
ATOM 1346 C CA . TRP A 1 167 ? 4.562 9.604 -11.448 1.00 34.59 167 TRP A CA 1
ATOM 1347 C C . TRP A 1 167 ? 4.766 10.160 -10.034 1.00 34.59 167 TRP A C 1
ATOM 1349 O O . TRP A 1 167 ? 3.818 10.241 -9.249 1.00 34.59 167 TRP A O 1
ATOM 1359 N N . GLN A 1 168 ? 5.959 10.699 -9.762 1.00 31.72 168 GLN A N 1
ATOM 1360 C CA . GLN A 1 168 ? 6.036 11.889 -8.921 1.00 31.72 168 GLN A CA 1
ATOM 1361 C C . GLN A 1 168 ? 5.072 12.910 -9.528 1.00 31.72 168 GLN A C 1
ATOM 1363 O O . GLN A 1 168 ? 5.341 13.493 -10.572 1.00 31.72 168 GLN A O 1
ATOM 1368 N N . SER A 1 169 ? 3.920 13.061 -8.879 1.00 38.72 169 SER A N 1
ATOM 1369 C CA . SER A 1 169 ? 3.012 14.194 -9.007 1.00 38.72 169 SER A CA 1
ATOM 1370 C C . SER A 1 169 ? 2.587 14.535 -10.443 1.00 38.72 169 SER A C 1
ATOM 1372 O O . SER A 1 169 ? 3.216 15.386 -11.060 1.00 38.72 169 SER A O 1
ATOM 1374 N N . SER A 1 170 ? 1.493 13.945 -10.962 1.00 35.69 170 SER A N 1
ATOM 1375 C CA . SER A 1 170 ? 0.422 14.685 -11.696 1.00 35.69 170 SER A CA 1
ATOM 1376 C C . SER A 1 170 ? -0.612 13.824 -12.449 1.00 35.69 170 SER A C 1
ATOM 1378 O O . SER A 1 170 ? -1.684 14.339 -12.751 1.00 35.69 170 SER A O 1
ATOM 1380 N N . VAL A 1 171 ? -0.386 12.537 -12.747 1.00 38.44 171 VAL A N 1
ATOM 1381 C CA . VAL A 1 171 ? -1.292 11.805 -13.677 1.00 38.44 171 VAL A CA 1
ATOM 1382 C C . VAL A 1 171 ? -2.553 11.199 -13.057 1.00 38.44 171 VAL A C 1
ATOM 1384 O O . VAL A 1 171 ? -3.499 10.900 -13.783 1.00 38.44 171 VAL A O 1
ATOM 1387 N N . PHE A 1 172 ? -2.668 11.143 -11.728 1.00 29.39 172 PHE A N 1
ATOM 1388 C CA . PHE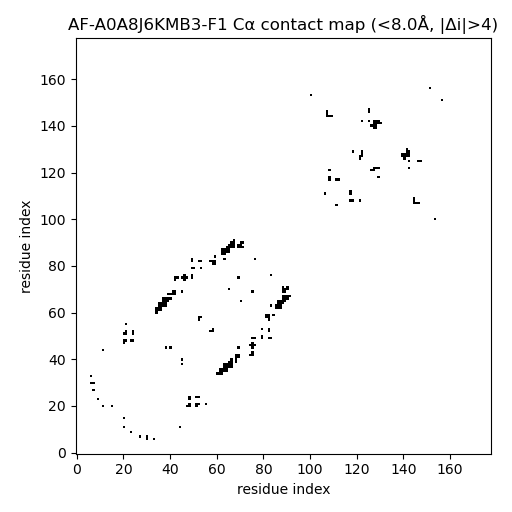 A 1 172 ? -3.908 10.673 -11.088 1.00 29.39 172 PHE A CA 1
ATOM 1389 C C . PHE A 1 172 ? -5.141 11.546 -11.410 1.00 29.39 172 PHE A C 1
ATOM 1391 O O . PHE A 1 172 ? -6.270 11.097 -11.245 1.00 29.39 172 PHE A O 1
ATOM 1398 N N . TRP A 1 173 ? -4.946 12.774 -11.908 1.00 25.67 173 TRP A N 1
ATOM 1399 C CA . TRP A 1 173 ? -6.037 13.674 -12.299 1.00 25.67 173 TRP A CA 1
ATOM 1400 C C . TRP A 1 173 ? -6.624 13.420 -13.696 1.00 25.67 173 TRP A C 1
ATOM 1402 O O . TRP A 1 173 ? -7.681 13.962 -13.991 1.00 25.67 173 TRP A O 1
ATOM 1412 N N . CYS A 1 174 ? -5.998 12.608 -14.557 1.00 27.34 174 CYS A N 1
ATOM 1413 C CA . CYS A 1 174 ? -6.471 12.431 -15.941 1.00 27.34 174 CYS A CA 1
ATOM 1414 C C . CYS A 1 174 ? -7.380 11.211 -16.172 1.00 27.34 174 CYS A C 1
ATOM 1416 O O . CYS A 1 174 ? -7.855 11.038 -17.287 1.00 27.34 174 CYS A O 1
ATOM 1418 N N . LEU A 1 175 ? -7.629 10.360 -15.168 1.00 29.47 175 LEU A N 1
ATOM 1419 C CA . LEU A 1 175 ? -8.404 9.119 -15.361 1.00 29.47 175 LEU A CA 1
ATOM 1420 C C . LEU A 1 175 ? -9.622 8.953 -14.434 1.00 29.47 175 LEU A C 1
ATOM 1422 O O . LEU A 1 175 ? -10.204 7.873 -14.386 1.00 29.47 175 LEU A O 1
ATOM 1426 N N . ILE A 1 176 ? -10.068 10.014 -13.752 1.00 32.25 176 ILE A N 1
ATOM 1427 C CA . ILE A 1 176 ? -11.387 10.045 -13.096 1.00 32.25 176 ILE A CA 1
ATOM 1428 C C . ILE A 1 176 ? -12.280 11.076 -13.816 1.00 32.25 176 ILE A C 1
ATOM 1430 O O . ILE A 1 176 ? -12.351 12.225 -13.401 1.00 32.25 176 ILE A O 1
ATOM 1434 N N . PHE A 1 177 ? -12.951 10.582 -14.869 1.00 25.59 177 PHE A N 1
ATOM 1435 C CA . PHE A 1 177 ? -14.137 11.074 -15.610 1.00 25.59 177 PHE A CA 1
ATOM 1436 C C . PHE A 1 177 ? -14.121 12.447 -16.328 1.00 25.59 177 PHE A C 1
ATOM 1438 O O . PHE A 1 177 ? -13.561 13.412 -15.808 1.00 25.59 177 PHE A O 1
ATOM 1445 N N . PRO A 1 178 ? -14.862 12.594 -17.456 1.00 33.59 178 PRO A N 1
ATOM 1446 C CA . PRO A 1 178 ? -15.636 11.590 -18.207 1.00 33.59 178 PRO A CA 1
ATOM 1447 C C . PRO A 1 178 ? -14.869 10.927 -19.363 1.00 33.59 178 PRO A C 1
ATOM 1449 O O . PRO A 1 178 ? -13.910 11.536 -19.884 1.00 33.59 178 PRO A O 1
#

InterPro domains:
  IPR000162 GPCR, family 3, metabotropic glutamate receptor [PR00593] (4-15)
  IPR000162 GPCR, family 3, metabotropic glutamate receptor [PR00593] (21-33)
  IPR000162 GPCR, family 3, metabotropic glutamate receptor [PR00593] (86-101)
  IPR001828 Receptor, ligand binding region [PF01094] (3-113)
  IPR028082 Periplasmic binding protein-like I [SSF53822] (3-150)
  IPR050726 Metabotropic Glutamate Receptor [PTHR24060] (2-155)

Sequence (178 aa):
TGGVCIAQSQKIPREPRPGEFEKIIKRLLETPNARAVIMFANEDDIRRILEAAKKLNQRGHFLWIGSDSWGSKIAPVYQQEAIAEGAVTILPKRASIDGFDRYFRSRTLANNRRNVWFAEFWEENFGCKLGSHGKRNSHMKKCTGRPSFTLPSSHHLREEVLLRHDWQSSVFWCLIFP